Protein AF-A0A0C9VAZ3-F1 (afdb_monomer)

Foldseek 3Di:
DAKEKEEDLLDLLSLLLLLLCLLLVGDYHYRYQDVVVLSLVDPVNCVLPVVSDDIWIQDPNDIGDDSLVSSVVCCVPRPDPPGANQADPDPLLNVLLVVLLVCCVPQACVLLVQLLCQQPVQVVVVHHHDVVSNVVSLVSNLVSVVVVLVCLVVALESSHPGHHSSLSSRQSSLVSCVVSVSVVSQVVRPSSVNSNVVNCPDSSNVVSVCVPDPDDD

Structure (mmCIF, N/CA/C/O backbone):
data_AF-A0A0C9VAZ3-F1
#
_entry.id   AF-A0A0C9VAZ3-F1
#
loop_
_atom_site.group_PDB
_atom_site.id
_atom_site.type_symbol
_atom_site.label_atom_id
_atom_site.label_alt_id
_atom_site.label_comp_id
_atom_site.label_asym_id
_atom_site.label_entity_id
_atom_site.label_seq_id
_atom_site.pdbx_PDB_ins_code
_atom_site.Cartn_x
_atom_site.Cartn_y
_atom_site.Cartn_z
_atom_site.occupancy
_atom_site.B_iso_or_equiv
_atom_site.auth_seq_id
_atom_site.auth_comp_id
_atom_site.auth_asym_id
_atom_site.auth_atom_id
_atom_site.pdbx_PDB_model_num
ATOM 1 N N . MET A 1 1 ? -3.774 -23.638 11.450 1.00 81.44 1 MET A N 1
ATOM 2 C CA . MET A 1 1 ? -2.677 -23.484 10.469 1.00 81.44 1 MET A CA 1
ATOM 3 C C . MET A 1 1 ? -2.482 -21.987 10.227 1.00 81.44 1 MET A C 1
ATOM 5 O O . MET A 1 1 ? -3.264 -21.211 10.765 1.00 81.44 1 MET A O 1
ATOM 9 N N . VAL A 1 2 ? -1.411 -21.565 9.550 1.00 94.62 2 VAL A N 1
ATOM 10 C CA . VAL A 1 2 ? -1.134 -20.138 9.281 1.00 94.62 2 VAL A CA 1
ATOM 11 C C . VAL A 1 2 ? -1.471 -19.798 7.826 1.00 94.62 2 VAL A C 1
ATOM 13 O O . VAL A 1 2 ? -1.286 -20.668 6.971 1.00 94.62 2 VAL A O 1
ATOM 16 N N . PRO A 1 3 ? -1.941 -18.575 7.513 1.00 97.12 3 PRO A N 1
ATOM 17 C CA . PRO A 1 3 ? -2.214 -18.175 6.139 1.00 97.12 3 PRO A CA 1
ATOM 18 C C . PRO A 1 3 ? -0.940 -18.233 5.288 1.00 97.12 3 PRO A C 1
ATOM 20 O O . PRO A 1 3 ? 0.124 -17.739 5.677 1.00 97.12 3 PRO A O 1
ATOM 23 N N . LYS A 1 4 ? -1.065 -18.813 4.094 1.00 98.44 4 LYS A N 1
ATOM 24 C CA . LYS A 1 4 ? -0.015 -18.860 3.076 1.00 98.44 4 LYS A CA 1
ATOM 25 C C . LYS A 1 4 ? -0.189 -17.697 2.117 1.00 98.44 4 LYS A C 1
ATOM 27 O O . LYS A 1 4 ? -1.242 -17.542 1.507 1.00 98.44 4 LYS A O 1
ATOM 32 N N . ILE A 1 5 ? 0.850 -16.895 1.942 1.00 98.44 5 ILE A N 1
ATOM 33 C CA . ILE A 1 5 ? 0.869 -15.727 1.065 1.00 98.44 5 ILE A CA 1
ATOM 34 C C . ILE A 1 5 ? 1.685 -16.076 -0.177 1.00 98.44 5 ILE A C 1
ATOM 36 O O . ILE A 1 5 ? 2.912 -16.142 -0.135 1.00 98.44 5 ILE A O 1
ATOM 40 N N . TYR A 1 6 ? 1.004 -16.271 -1.302 1.00 98.38 6 TYR A N 1
ATOM 41 C CA . TYR A 1 6 ? 1.630 -16.558 -2.587 1.00 98.38 6 TYR A CA 1
ATO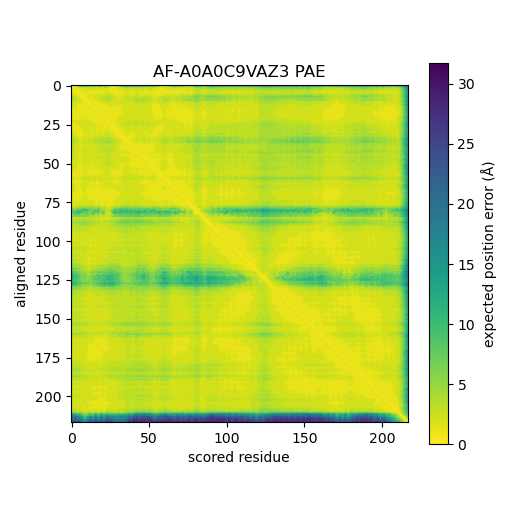M 42 C C . TYR A 1 6 ? 2.049 -15.251 -3.260 1.00 98.38 6 TYR A C 1
ATOM 44 O O . TYR A 1 6 ? 1.220 -14.480 -3.754 1.00 98.38 6 TYR A O 1
ATOM 52 N N . GLY A 1 7 ? 3.351 -14.972 -3.267 1.00 96.44 7 GLY A N 1
ATOM 53 C CA . GLY A 1 7 ? 3.879 -13.701 -3.748 1.00 96.44 7 GLY A CA 1
ATOM 54 C C . GLY A 1 7 ? 5.389 -13.565 -3.598 1.00 96.44 7 GLY A C 1
ATOM 55 O O . GLY A 1 7 ? 6.138 -14.516 -3.768 1.00 96.44 7 GLY A O 1
ATOM 56 N N . SER A 1 8 ? 5.858 -12.349 -3.338 1.00 92.88 8 SER A N 1
ATOM 57 C CA . SER A 1 8 ? 7.283 -12.046 -3.189 1.00 92.88 8 SER A CA 1
ATOM 58 C C . SER A 1 8 ? 7.456 -10.912 -2.187 1.00 92.88 8 SER A C 1
ATOM 60 O O . SER A 1 8 ? 6.715 -9.933 -2.254 1.00 92.88 8 SER A O 1
ATOM 62 N N . THR A 1 9 ? 8.438 -11.009 -1.291 1.00 92.31 9 THR A N 1
ATOM 63 C CA . THR A 1 9 ? 8.713 -9.999 -0.248 1.00 92.31 9 THR A CA 1
ATOM 64 C C . THR A 1 9 ? 9.122 -8.637 -0.819 1.00 92.31 9 THR A C 1
ATOM 66 O O . THR A 1 9 ? 8.933 -7.605 -0.179 1.00 92.31 9 THR A O 1
ATOM 69 N N . VAL A 1 10 ? 9.588 -8.601 -2.069 1.00 89.62 10 VAL A N 1
ATOM 70 C CA . VAL A 1 10 ? 9.919 -7.356 -2.783 1.00 89.62 10 VAL A CA 1
ATOM 71 C C . VAL A 1 10 ? 8.760 -6.813 -3.631 1.00 89.62 10 VAL A C 1
ATOM 73 O O . VAL A 1 10 ? 8.852 -5.719 -4.184 1.00 89.62 10 VAL A O 1
ATOM 76 N N . ALA A 1 11 ? 7.655 -7.555 -3.770 1.00 92.38 11 ALA A N 1
ATOM 77 C CA . ALA A 1 11 ? 6.509 -7.102 -4.552 1.00 92.38 11 ALA A CA 1
ATOM 78 C C . ALA A 1 11 ? 5.631 -6.150 -3.733 1.00 92.38 11 ALA A C 1
ATOM 80 O O . ALA A 1 11 ? 5.128 -6.508 -2.671 1.00 92.38 11 ALA A O 1
ATOM 81 N N . ILE A 1 12 ? 5.376 -4.955 -4.264 1.00 95.12 12 ILE A N 1
ATOM 82 C CA . ILE A 1 12 ? 4.724 -3.854 -3.530 1.00 95.1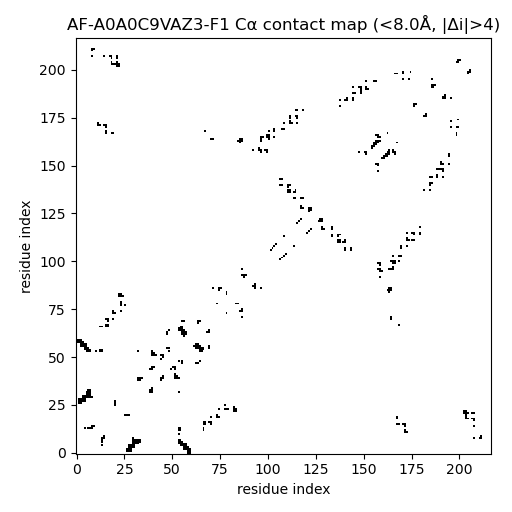2 12 ILE A CA 1
ATOM 83 C C . ILE A 1 12 ? 3.345 -4.242 -2.982 1.00 95.12 12 ILE A C 1
ATOM 85 O O . ILE A 1 12 ? 3.047 -4.018 -1.811 1.00 95.12 12 ILE A O 1
ATOM 89 N N . CYS A 1 13 ? 2.516 -4.903 -3.794 1.00 97.06 13 CYS A N 1
ATOM 90 C CA . CYS A 1 13 ? 1.202 -5.367 -3.348 1.00 97.06 13 CYS A CA 1
ATOM 91 C C . CYS A 1 13 ? 1.281 -6.491 -2.304 1.00 97.06 13 CYS A C 1
ATOM 93 O O . CYS A 1 13 ? 0.377 -6.600 -1.482 1.00 97.06 13 CYS A O 1
ATOM 95 N N . ALA A 1 14 ? 2.335 -7.314 -2.318 1.00 97.25 14 ALA A N 1
ATOM 96 C CA . ALA A 1 14 ? 2.557 -8.328 -1.289 1.00 97.25 14 ALA A CA 1
ATOM 97 C C . ALA A 1 14 ? 3.034 -7.682 0.014 1.00 97.25 14 ALA A C 1
ATOM 99 O O . ALA A 1 14 ? 2.482 -7.985 1.064 1.00 97.25 14 ALA A O 1
ATOM 100 N N . ARG A 1 15 ? 3.944 -6.700 -0.052 1.00 97.50 15 ARG A N 1
ATOM 101 C CA . ARG A 1 15 ? 4.370 -5.904 1.112 1.00 97.50 15 ARG A CA 1
ATOM 102 C C . ARG A 1 15 ? 3.205 -5.233 1.832 1.00 97.50 15 ARG A C 1
ATOM 104 O O . ARG A 1 15 ? 3.222 -5.174 3.051 1.00 97.50 15 ARG A O 1
ATOM 111 N N . ARG A 1 16 ? 2.168 -4.793 1.109 1.00 98.31 16 ARG A N 1
ATOM 112 C CA . ARG A 1 16 ? 0.924 -4.287 1.721 1.00 98.31 16 ARG A CA 1
ATOM 113 C C . ARG A 1 16 ? 0.257 -5.326 2.633 1.00 98.31 16 ARG A C 1
ATOM 115 O O . ARG A 1 16 ? -0.193 -4.981 3.717 1.00 98.31 16 ARG A O 1
ATOM 122 N N . VAL A 1 17 ? 0.205 -6.586 2.197 1.00 98.56 17 VAL A N 1
ATOM 123 C CA . VAL A 1 17 ? -0.347 -7.695 2.992 1.00 98.56 17 VAL A CA 1
ATOM 124 C C . VAL A 1 17 ? 0.563 -8.007 4.176 1.00 98.56 17 VAL A C 1
ATOM 126 O O . VAL A 1 17 ? 0.080 -8.077 5.299 1.00 98.56 17 VAL A O 1
ATOM 129 N N . LEU A 1 18 ? 1.874 -8.118 3.940 1.00 98.38 18 LEU A N 1
ATOM 130 C CA . LEU A 1 18 ? 2.858 -8.403 4.989 1.00 98.38 18 LEU A CA 1
ATOM 131 C C . LEU A 1 18 ? 2.852 -7.331 6.083 1.00 98.38 18 LEU A C 1
ATOM 133 O O . LEU A 1 18 ? 2.934 -7.662 7.259 1.00 98.38 18 LEU A O 1
ATOM 137 N N . PHE A 1 19 ? 2.683 -6.061 5.710 1.00 98.31 19 PHE A N 1
ATOM 138 C CA . PHE A 1 19 ? 2.568 -4.964 6.666 1.00 98.31 19 PHE A CA 1
ATOM 139 C C . PHE A 1 19 ? 1.384 -5.193 7.616 1.00 98.31 19 PHE A C 1
ATOM 141 O O . PHE A 1 19 ? 1.556 -5.166 8.830 1.00 98.31 19 PHE A O 1
ATOM 148 N N . VAL A 1 20 ? 0.207 -5.531 7.084 1.00 98.38 20 VAL A N 1
ATOM 149 C CA . VAL A 1 20 ? -0.960 -5.861 7.918 1.00 98.38 20 VAL A CA 1
ATOM 150 C C . VAL A 1 20 ? -0.710 -7.102 8.776 1.00 98.38 20 VAL A C 1
ATOM 152 O O . VAL A 1 20 ? -1.085 -7.109 9.943 1.00 98.38 20 VAL A O 1
ATOM 155 N N . CYS A 1 21 ? -0.035 -8.127 8.249 1.00 98.00 21 CYS A N 1
ATOM 156 C CA . CYS A 1 21 ? 0.339 -9.287 9.055 1.00 98.00 21 CYS A CA 1
ATOM 157 C C . CYS A 1 21 ? 1.206 -8.900 10.258 1.00 98.00 21 CYS A C 1
ATOM 159 O O . CYS A 1 21 ? 0.942 -9.371 11.360 1.00 98.00 21 CYS A O 1
ATOM 161 N N . HIS A 1 22 ? 2.196 -8.023 10.073 1.00 97.69 22 HIS A N 1
ATOM 162 C CA . HIS A 1 22 ? 3.047 -7.566 11.171 1.00 97.69 22 HIS A CA 1
ATOM 163 C C . HIS A 1 22 ? 2.319 -6.645 12.155 1.00 97.69 22 HIS A C 1
ATOM 165 O O . HIS A 1 22 ? 2.521 -6.783 13.355 1.00 97.69 22 HIS A O 1
ATOM 171 N N . GLU A 1 23 ? 1.438 -5.756 11.688 1.00 96.94 23 GLU A N 1
ATOM 172 C CA . GLU A 1 23 ? 0.608 -4.923 12.575 1.00 96.94 23 GLU A CA 1
ATOM 173 C C . GLU A 1 23 ? -0.296 -5.766 13.488 1.00 96.94 23 GLU A C 1
ATOM 175 O O . GLU A 1 23 ? -0.539 -5.402 14.636 1.00 96.94 23 GLU A O 1
ATOM 180 N N . LEU A 1 24 ? -0.774 -6.907 12.989 1.00 96.81 24 LEU A N 1
ATOM 181 C CA . LEU A 1 24 ? -1.690 -7.798 13.701 1.00 96.81 24 LEU A CA 1
ATOM 182 C C . LEU A 1 24 ? -0.994 -8.983 14.392 1.00 96.81 24 LEU A C 1
ATOM 184 O O . LEU A 1 24 ? -1.675 -9.853 14.931 1.00 96.81 24 LEU A O 1
ATOM 188 N N . ASN A 1 25 ? 0.342 -9.051 14.364 1.00 96.31 25 ASN A N 1
ATOM 189 C CA . ASN A 1 25 ? 1.126 -10.192 14.861 1.00 96.31 25 ASN A CA 1
ATOM 190 C C . ASN A 1 25 ? 0.675 -11.554 14.288 1.00 96.31 25 ASN A C 1
ATOM 192 O O . ASN A 1 25 ? 0.704 -12.581 14.968 1.00 96.31 25 ASN A O 1
ATOM 196 N N . ILE A 1 26 ? 0.246 -11.575 13.025 1.00 96.56 26 ILE A N 1
ATOM 197 C CA . ILE A 1 26 ? -0.170 -12.794 12.330 1.00 96.56 26 ILE A CA 1
ATOM 198 C C . ILE A 1 26 ? 1.081 -13.577 11.941 1.00 96.56 26 ILE A C 1
ATOM 200 O O . ILE A 1 26 ? 1.938 -13.069 11.220 1.00 96.56 26 ILE A O 1
ATOM 204 N N . LEU A 1 27 ? 1.162 -14.838 12.364 1.00 96.56 27 LEU A N 1
ATOM 205 C CA . LEU A 1 27 ? 2.107 -15.788 11.782 1.00 96.56 27 LEU A CA 1
ATOM 206 C C . LEU A 1 27 ? 1.637 -16.150 10.371 1.00 96.56 27 LEU A C 1
ATOM 208 O O . LEU A 1 27 ? 0.455 -16.414 10.170 1.00 96.56 27 LEU A O 1
ATOM 212 N N . TYR A 1 28 ? 2.548 -16.177 9.403 1.00 97.19 28 TYR A N 1
ATOM 213 C CA . TYR A 1 28 ? 2.250 -16.485 8.004 1.00 97.19 28 TYR A CA 1
ATOM 214 C C . TYR A 1 28 ? 3.409 -17.238 7.351 1.00 97.19 28 TYR A C 1
ATOM 216 O O . TYR A 1 28 ? 4.545 -17.195 7.822 1.00 97.19 28 TYR A O 1
ATOM 224 N N . GLU A 1 29 ? 3.126 -17.887 6.226 1.00 97.44 29 GLU A N 1
ATOM 225 C CA . GLU A 1 29 ? 4.133 -18.492 5.353 1.00 97.44 29 GLU A CA 1
ATOM 226 C C . GLU A 1 29 ? 4.142 -17.759 4.007 1.00 97.44 29 GLU A C 1
ATOM 228 O O . GLU A 1 29 ? 3.087 -17.551 3.412 1.00 97.44 29 GLU A O 1
ATOM 233 N N . VAL A 1 30 ? 5.311 -17.365 3.490 1.00 97.31 30 VAL A N 1
ATOM 234 C CA . VAL A 1 30 ? 5.412 -16.786 2.138 1.00 97.31 30 VAL A CA 1
ATOM 235 C C . VAL A 1 30 ? 5.777 -17.879 1.145 1.00 97.31 30 VAL A C 1
ATOM 237 O O . VAL A 1 30 ? 6.906 -18.366 1.136 1.00 97.31 30 VAL A O 1
ATOM 240 N N . ILE A 1 31 ? 4.850 -18.205 0.247 1.00 97.56 31 ILE A N 1
ATOM 241 C CA . ILE A 1 31 ? 5.121 -19.088 -0.885 1.00 97.56 31 ILE A CA 1
ATOM 242 C C . ILE A 1 31 ? 5.604 -18.233 -2.052 1.00 97.56 31 ILE A C 1
ATOM 244 O O . ILE A 1 31 ? 4.858 -17.437 -2.631 1.00 97.56 31 ILE A O 1
ATOM 248 N N . ARG A 1 32 ? 6.890 -18.357 -2.379 1.00 96.62 32 ARG A N 1
ATOM 249 C CA . ARG A 1 32 ? 7.530 -17.487 -3.366 1.00 96.62 32 ARG A CA 1
ATOM 250 C C . ARG A 1 32 ? 7.028 -17.770 -4.784 1.00 96.62 32 ARG A C 1
ATOM 252 O O . ARG A 1 32 ? 7.094 -18.896 -5.261 1.00 96.62 32 ARG A O 1
ATOM 259 N N . VAL A 1 33 ? 6.609 -16.714 -5.479 1.00 96.19 33 VAL A N 1
ATOM 260 C CA . VAL A 1 33 ? 6.222 -16.719 -6.898 1.00 96.19 33 VAL A CA 1
ATOM 261 C C . VAL A 1 33 ? 7.221 -15.869 -7.685 1.00 96.19 33 VAL A C 1
ATOM 263 O O . VAL A 1 33 ? 7.331 -14.658 -7.458 1.00 96.19 33 VAL A O 1
ATOM 266 N N . TYR A 1 34 ? 7.955 -16.472 -8.625 1.00 92.69 34 TYR A N 1
ATOM 267 C CA . TYR A 1 34 ? 8.969 -15.760 -9.405 1.00 92.69 34 TYR A CA 1
ATOM 268 C C . TYR A 1 34 ? 8.339 -15.097 -10.634 1.00 92.69 34 TYR A C 1
ATOM 270 O O . TYR A 1 34 ? 8.159 -15.712 -11.683 1.00 92.69 34 TYR A O 1
ATOM 278 N N . ILE A 1 35 ? 8.046 -13.795 -10.527 1.00 90.06 35 ILE A N 1
ATOM 279 C CA . ILE A 1 35 ? 7.543 -12.988 -11.657 1.00 90.06 35 ILE A CA 1
ATOM 280 C C . ILE A 1 35 ? 8.513 -13.019 -12.848 1.00 90.06 35 ILE A C 1
ATOM 282 O O . ILE A 1 35 ? 8.059 -13.015 -13.985 1.00 90.06 35 ILE A O 1
ATOM 286 N N . ALA A 1 36 ? 9.827 -13.066 -12.599 1.00 87.31 36 ALA A N 1
ATOM 287 C CA . ALA A 1 36 ? 10.844 -13.120 -13.652 1.00 87.31 36 ALA A CA 1
ATOM 288 C C . ALA A 1 36 ? 10.752 -14.386 -14.524 1.00 87.31 36 ALA A C 1
ATOM 290 O O . ALA A 1 36 ? 11.128 -14.338 -15.688 1.00 87.31 36 ALA A O 1
ATOM 291 N N . ASN A 1 37 ? 10.212 -15.479 -13.976 1.00 91.56 37 ASN A N 1
ATOM 292 C CA . ASN A 1 37 ? 10.010 -16.751 -14.675 1.00 91.56 37 ASN A CA 1
ATOM 293 C C . ASN A 1 37 ? 8.566 -16.916 -15.178 1.00 91.56 37 ASN A C 1
ATOM 295 O O . ASN A 1 37 ? 8.155 -18.021 -15.528 1.00 91.56 37 ASN A O 1
ATOM 299 N N . ASP A 1 38 ? 7.766 -15.848 -15.118 1.00 93.31 38 ASP A N 1
ATOM 300 C CA . ASP A 1 38 ? 6.339 -15.866 -15.423 1.00 93.31 38 ASP A CA 1
ATOM 301 C C . ASP A 1 38 ? 5.527 -16.910 -14.625 1.00 93.31 38 ASP A C 1
ATOM 303 O O . ASP A 1 38 ? 4.457 -17.334 -15.052 1.00 93.31 38 ASP A O 1
ATOM 307 N N . ASP A 1 39 ? 5.953 -17.267 -13.403 1.00 96.31 39 ASP A N 1
ATOM 308 C CA . ASP A 1 39 ? 5.237 -18.249 -12.562 1.00 96.31 39 ASP A CA 1
ATOM 309 C C . ASP A 1 39 ? 3.784 -17.835 -12.292 1.00 96.31 39 ASP A C 1
ATOM 311 O O . ASP A 1 39 ? 2.863 -18.641 -12.390 1.00 96.31 39 ASP A O 1
ATOM 315 N N . HIS A 1 40 ? 3.573 -16.539 -12.053 1.00 96.56 40 HIS A N 1
ATOM 316 C CA . HIS A 1 40 ? 2.260 -15.908 -11.911 1.00 96.56 40 HIS A CA 1
ATOM 317 C C . HIS A 1 40 ? 1.344 -16.028 -13.148 1.00 96.56 40 HIS A C 1
ATOM 319 O O . HIS A 1 40 ? 0.178 -15.649 -13.079 1.00 96.56 40 HIS A O 1
ATOM 325 N N . LYS A 1 41 ? 1.848 -16.512 -14.289 1.00 97.44 41 LYS A N 1
ATOM 326 C CA . LYS A 1 41 ? 1.086 -16.761 -15.523 1.00 97.44 41 LYS A CA 1
ATOM 327 C C . LYS A 1 41 ? 0.864 -18.250 -15.799 1.00 97.44 41 LYS A C 1
ATOM 329 O O . LYS A 1 41 ? 0.174 -18.582 -16.758 1.00 97.44 41 LYS A O 1
ATOM 334 N N . LYS A 1 42 ? 1.427 -19.152 -14.989 1.00 97.94 42 LYS A N 1
ATOM 335 C CA . LYS A 1 42 ? 1.256 -20.601 -15.162 1.00 97.94 42 LYS A CA 1
ATOM 336 C C . LYS A 1 42 ? -0.168 -21.036 -14.782 1.00 97.94 42 LYS A C 1
ATOM 338 O O . LYS A 1 42 ? -0.745 -20.442 -13.868 1.00 97.94 42 LYS A O 1
ATOM 343 N N . PRO A 1 43 ? -0.717 -22.104 -15.397 1.00 98.25 43 PRO A N 1
ATOM 344 C CA . PRO A 1 43 ? -2.086 -22.564 -15.140 1.00 98.25 43 PRO A CA 1
ATOM 345 C C . PRO A 1 43 ? -2.419 -22.768 -13.657 1.00 98.25 43 PRO A C 1
ATOM 347 O O . PRO A 1 43 ? -3.459 -22.305 -13.206 1.00 98.25 43 PRO A O 1
ATOM 350 N N . ALA A 1 44 ? -1.504 -23.362 -12.881 1.00 96.75 44 ALA A N 1
ATOM 351 C CA . ALA A 1 44 ? -1.701 -23.591 -11.446 1.00 96.75 44 ALA A CA 1
ATOM 352 C C . ALA A 1 44 ? -1.885 -22.289 -10.639 1.00 96.75 44 ALA A C 1
ATOM 354 O O . ALA A 1 44 ? -2.667 -22.250 -9.693 1.00 96.75 44 ALA A O 1
ATOM 355 N N . HIS A 1 45 ? -1.200 -21.204 -11.024 1.00 98.25 45 HIS A N 1
ATOM 356 C CA . HIS A 1 45 ? -1.389 -19.888 -10.404 1.00 98.25 45 HIS A CA 1
ATOM 357 C C . HIS A 1 45 ? -2.681 -19.235 -10.891 1.00 98.25 45 HIS A C 1
ATOM 359 O O . HIS A 1 45 ? -3.428 -18.678 -10.093 1.00 98.25 45 HIS A O 1
ATOM 365 N N . LEU A 1 46 ? -2.958 -19.318 -12.196 1.00 98.25 46 LEU A N 1
ATOM 366 C CA . LEU A 1 46 ? -4.148 -18.725 -12.811 1.00 98.25 46 LEU A CA 1
ATOM 367 C C . LEU A 1 46 ? -5.456 -19.333 -12.296 1.00 98.25 46 LEU A C 1
ATOM 369 O O . LEU A 1 46 ? -6.450 -18.621 -12.202 1.00 98.25 46 LEU A O 1
ATOM 373 N N . GLU A 1 47 ? -5.445 -20.607 -11.901 1.00 98.19 47 GLU A N 1
ATOM 374 C CA . GLU A 1 47 ? -6.585 -21.260 -11.251 1.00 98.19 47 GLU A CA 1
ATOM 375 C C . GLU A 1 47 ? -6.988 -20.548 -9.947 1.00 98.19 47 GLU A C 1
ATOM 377 O O . GLU A 1 47 ? -8.172 -20.398 -9.656 1.00 98.19 47 GLU A O 1
ATOM 382 N N . LYS A 1 48 ? -6.007 -20.076 -9.166 1.00 98.25 48 LYS A N 1
ATOM 383 C CA . LYS A 1 48 ? -6.238 -19.375 -7.890 1.00 98.25 48 LYS A CA 1
ATOM 384 C C . LYS A 1 48 ? -6.330 -17.858 -8.059 1.00 98.25 48 LYS A C 1
ATOM 386 O O . LYS A 1 48 ? -7.012 -17.177 -7.295 1.00 98.25 48 LYS A O 1
ATOM 391 N N . GLN A 1 49 ? -5.642 -17.319 -9.062 1.00 98.06 49 GLN A N 1
ATOM 392 C CA . GLN A 1 49 ? -5.554 -15.896 -9.353 1.00 98.06 49 GLN A CA 1
ATOM 393 C C . GLN A 1 49 ? -5.673 -15.656 -10.873 1.00 98.06 49 GLN A C 1
ATOM 395 O O . GLN A 1 49 ? -4.662 -15.555 -11.573 1.00 98.06 49 GLN A O 1
ATOM 400 N N . PRO A 1 50 ? -6.896 -15.487 -11.405 1.00 98.00 50 PRO A N 1
ATOM 401 C CA . PRO A 1 50 ? -7.143 -15.499 -12.853 1.00 98.00 50 PRO A CA 1
ATOM 402 C C . PRO A 1 50 ? -6.590 -14.283 -13.613 1.00 98.00 50 PRO A C 1
ATOM 404 O O . PRO A 1 50 ? -6.529 -14.291 -14.838 1.00 98.00 50 PRO A O 1
ATOM 407 N N . PHE A 1 51 ? -6.146 -13.234 -12.915 1.00 98.06 51 PHE A N 1
ATOM 408 C CA . PHE A 1 51 ? -5.534 -12.052 -13.536 1.00 98.06 51 PHE A CA 1
ATOM 409 C C . PHE A 1 51 ? -4.021 -12.226 -13.770 1.00 98.06 51 PHE A C 1
ATOM 411 O O . PHE A 1 51 ? -3.362 -11.350 -14.340 1.00 98.06 51 PHE A O 1
ATOM 418 N N . GLY A 1 52 ? -3.450 -13.340 -13.305 1.00 97.25 52 GLY A N 1
ATOM 419 C CA . GLY A 1 52 ? -2.021 -13.600 -13.298 1.00 97.25 52 GLY A CA 1
ATOM 420 C C . GLY A 1 52 ? -1.235 -12.489 -12.612 1.00 97.25 52 GLY A C 1
ATOM 421 O O . GLY A 1 52 ? -0.340 -11.898 -13.216 1.00 97.25 52 GLY A O 1
ATOM 422 N N . GLN A 1 53 ? -1.643 -12.130 -11.398 1.00 97.25 53 GLN A N 1
ATOM 423 C CA . GLN A 1 53 ? -1.035 -11.120 -10.530 1.00 97.25 53 GLN A CA 1
ATOM 424 C C . GLN A 1 53 ? -0.672 -11.747 -9.176 1.00 97.25 53 GLN A C 1
ATOM 426 O O . GLN A 1 53 ? -1.132 -12.837 -8.837 1.00 97.25 53 GLN A O 1
ATOM 431 N N . ILE A 1 54 ? 0.129 -11.035 -8.381 1.00 96.88 54 ILE A N 1
ATOM 432 C CA . ILE A 1 54 ? 0.411 -11.369 -6.978 1.00 96.88 54 ILE A CA 1
ATOM 433 C C . ILE A 1 54 ? 0.082 -10.167 -6.072 1.00 96.88 54 ILE A C 1
ATOM 435 O O . ILE A 1 54 ? 0.159 -9.024 -6.537 1.00 96.88 54 ILE A O 1
ATOM 439 N N . PRO A 1 55 ? -0.241 -10.378 -4.785 1.00 98.19 55 PRO A N 1
ATOM 440 C CA . PRO A 1 55 ? -0.388 -11.669 -4.108 1.00 98.19 55 PRO A CA 1
ATOM 441 C C . PRO A 1 55 ? -1.792 -12.283 -4.246 1.00 98.19 55 PRO A C 1
ATOM 443 O O . PRO A 1 55 ? -2.767 -11.586 -4.551 1.00 98.19 55 PRO A O 1
ATOM 446 N N . TYR A 1 56 ? -1.880 -13.576 -3.933 1.00 98.69 56 TYR A N 1
ATOM 447 C CA . TYR A 1 56 ? -3.084 -14.204 -3.381 1.00 98.69 56 TYR A CA 1
ATOM 448 C C . TYR A 1 56 ? -2.734 -14.908 -2.059 1.00 98.69 56 TYR A C 1
ATOM 450 O O . TYR A 1 56 ? -1.552 -15.098 -1.764 1.00 98.69 56 TYR A O 1
ATOM 458 N N . ILE A 1 57 ? -3.739 -15.265 -1.261 1.00 98.69 57 ILE A N 1
ATOM 459 C CA . ILE A 1 57 ? -3.574 -16.076 -0.050 1.00 98.69 57 ILE A CA 1
ATOM 460 C C . ILE A 1 57 ? -4.323 -17.404 -0.150 1.00 98.69 57 ILE A C 1
ATOM 462 O O . ILE A 1 57 ? -5.322 -17.494 -0.863 1.00 98.69 57 ILE A O 1
ATOM 466 N N . ASP A 1 58 ? -3.841 -18.391 0.596 1.00 98.44 58 ASP A N 1
ATOM 467 C CA . ASP A 1 58 ? -4.569 -19.598 0.987 1.00 98.44 58 ASP A CA 1
ATOM 468 C C . ASP A 1 58 ? -4.608 -19.643 2.514 1.00 98.44 58 ASP A C 1
ATOM 470 O O . ASP A 1 58 ? -3.568 -19.718 3.173 1.00 98.44 58 ASP A O 1
ATOM 474 N N . ASP A 1 59 ? -5.805 -19.526 3.067 1.00 98.12 59 ASP A N 1
ATOM 475 C CA . ASP A 1 59 ? -6.043 -19.565 4.499 1.00 98.12 59 ASP A CA 1
ATOM 476 C C . ASP A 1 59 ? -7.045 -20.680 4.803 1.00 98.12 59 ASP A C 1
ATOM 478 O O . ASP A 1 59 ? -8.259 -20.500 4.708 1.00 98.12 59 ASP A O 1
ATOM 482 N N . ASP A 1 60 ? -6.509 -21.864 5.098 1.00 96.50 60 ASP A N 1
ATOM 483 C CA . ASP A 1 60 ? -7.260 -23.098 5.346 1.00 96.50 60 ASP A CA 1
ATOM 484 C C . ASP A 1 60 ? -8.202 -23.487 4.189 1.00 96.50 60 ASP A C 1
ATOM 486 O O . ASP A 1 60 ? -9.339 -23.911 4.394 1.00 96.50 60 ASP A O 1
ATOM 490 N N . GLY A 1 61 ? -7.724 -23.344 2.948 1.00 97.12 61 GLY A N 1
ATOM 491 C CA . GLY A 1 61 ? -8.476 -23.635 1.727 1.00 97.12 61 GLY A CA 1
ATOM 492 C C . GLY A 1 61 ? -9.304 -22.455 1.214 1.00 97.12 61 GLY A C 1
ATOM 493 O O . GLY A 1 61 ? -9.831 -22.520 0.099 1.00 97.12 61 GLY A O 1
ATOM 494 N N . PHE A 1 62 ? -9.403 -21.358 1.973 1.00 98.25 62 PHE A N 1
ATOM 495 C CA . PHE A 1 62 ? -10.007 -20.121 1.490 1.00 98.25 62 PHE A CA 1
ATOM 496 C C . PHE A 1 62 ? -9.007 -19.334 0.638 1.00 98.25 62 PHE A C 1
ATOM 498 O O . PHE A 1 62 ? -8.017 -18.794 1.136 1.00 98.25 62 PHE A O 1
ATOM 505 N N . ILE A 1 63 ? -9.287 -19.255 -0.664 1.00 98.50 63 ILE A N 1
ATOM 506 C CA . ILE A 1 63 ? -8.451 -18.550 -1.637 1.00 98.50 63 ILE A CA 1
ATOM 507 C C . ILE A 1 63 ? -8.970 -17.129 -1.843 1.00 98.50 63 ILE A C 1
ATOM 509 O O . ILE A 1 63 ? -10.105 -16.931 -2.277 1.00 98.50 63 ILE A O 1
ATOM 513 N N . LEU A 1 64 ? -8.114 -16.134 -1.602 1.00 98.75 64 LEU A N 1
ATOM 514 C CA . LEU A 1 64 ? -8.448 -14.722 -1.796 1.00 98.75 64 LEU A CA 1
ATOM 515 C C . LEU A 1 64 ? -7.307 -13.969 -2.482 1.00 98.75 64 LEU A C 1
ATOM 517 O O . LEU A 1 64 ? -6.144 -14.077 -2.104 1.00 98.75 64 LEU A O 1
ATOM 521 N N . PHE A 1 65 ? -7.639 -13.153 -3.481 1.00 98.44 65 PHE A N 1
ATOM 522 C CA . PHE A 1 65 ? -6.694 -12.288 -4.189 1.00 98.44 65 PHE A CA 1
ATOM 523 C C . PHE A 1 65 ? -7.133 -10.819 -4.154 1.00 98.44 65 PHE A C 1
ATOM 525 O O . PHE A 1 65 ? -8.232 -10.503 -3.713 1.00 98.44 65 PHE A O 1
ATOM 532 N N . LYS A 1 66 ? -6.264 -9.924 -4.653 1.00 98.25 66 LYS A N 1
ATOM 533 C CA . LYS A 1 66 ? -6.273 -8.458 -4.445 1.00 98.25 66 LYS A CA 1
ATOM 534 C C . LYS A 1 66 ? -5.807 -8.084 -3.040 1.00 98.25 66 LYS A C 1
ATOM 536 O O . LYS A 1 66 ? -6.520 -8.262 -2.060 1.00 98.25 66 LYS A O 1
ATOM 541 N N . SER A 1 67 ? -4.634 -7.455 -2.955 1.00 98.56 67 SER A N 1
ATOM 542 C CA . SER A 1 67 ? -3.994 -7.109 -1.676 1.00 98.56 67 SER A CA 1
ATOM 543 C C . SER A 1 67 ? -4.899 -6.320 -0.726 1.00 98.56 67 SER A C 1
ATOM 545 O O . SER A 1 67 ? -4.894 -6.585 0.463 1.00 98.56 67 SER A O 1
ATOM 547 N N . ARG A 1 68 ? -5.708 -5.378 -1.233 1.00 98.50 68 ARG A N 1
ATOM 548 C CA . ARG A 1 68 ? -6.613 -4.570 -0.393 1.00 98.50 68 ARG A CA 1
ATOM 549 C C . ARG A 1 68 ? -7.774 -5.388 0.182 1.00 98.50 68 ARG A C 1
ATOM 551 O O . ARG A 1 68 ? -8.215 -5.106 1.290 1.00 98.50 68 ARG A O 1
ATOM 558 N N . ALA A 1 69 ? -8.267 -6.384 -0.557 1.00 98.62 69 ALA A N 1
ATOM 559 C CA . ALA A 1 69 ? -9.295 -7.304 -0.072 1.00 98.62 69 ALA A CA 1
ATOM 560 C C . ALA A 1 69 ? -8.705 -8.269 0.965 1.00 98.62 69 ALA A C 1
ATOM 562 O O . ALA A 1 69 ? -9.281 -8.448 2.033 1.00 98.62 69 ALA A O 1
ATOM 563 N N . ILE A 1 70 ? -7.507 -8.795 0.687 1.00 98.75 70 ILE A N 1
ATOM 564 C CA . ILE A 1 70 ? -6.738 -9.620 1.625 1.00 98.75 70 ILE A CA 1
ATOM 565 C C . ILE A 1 70 ? -6.528 -8.880 2.952 1.00 98.75 70 ILE A C 1
ATOM 567 O O . ILE A 1 70 ? -6.842 -9.424 4.001 1.00 98.75 70 ILE A O 1
ATOM 571 N N . CYS A 1 71 ? -6.059 -7.629 2.926 1.00 98.62 71 CYS A N 1
ATOM 572 C CA . CYS A 1 71 ? -5.850 -6.841 4.143 1.00 98.62 71 CYS A CA 1
ATOM 573 C C . CYS A 1 71 ? -7.132 -6.673 4.974 1.00 98.62 71 CYS A C 1
ATOM 575 O O . CYS A 1 71 ? -7.089 -6.867 6.185 1.00 98.62 71 CYS A O 1
ATOM 577 N N . ARG A 1 72 ? -8.270 -6.357 4.334 1.00 98.44 72 ARG A N 1
ATOM 578 C CA . ARG A 1 72 ? -9.572 -6.258 5.020 1.00 98.44 72 ARG A CA 1
ATOM 579 C C . ARG A 1 72 ? -9.952 -7.587 5.680 1.00 98.44 72 ARG A C 1
ATOM 581 O O . ARG A 1 72 ? -10.319 -7.602 6.850 1.00 98.44 72 ARG A O 1
ATOM 588 N N . TYR A 1 73 ? -9.812 -8.696 4.952 1.00 98.44 73 TYR A N 1
ATOM 589 C CA . TYR A 1 73 ? -10.072 -10.041 5.469 1.00 98.44 73 TYR A CA 1
ATOM 590 C C . TYR A 1 73 ? -9.190 -10.379 6.679 1.00 98.44 73 TYR A C 1
ATOM 592 O O . TYR A 1 73 ? -9.704 -10.832 7.698 1.00 98.44 73 TYR A O 1
ATOM 600 N N . LEU A 1 74 ? -7.883 -10.104 6.601 1.00 98.12 74 LEU A N 1
ATOM 601 C CA . LEU A 1 74 ? -6.948 -10.392 7.688 1.00 98.12 74 LEU A CA 1
ATOM 602 C C . LEU A 1 74 ? -7.273 -9.594 8.956 1.00 98.12 74 LEU A C 1
ATOM 604 O O . LEU A 1 74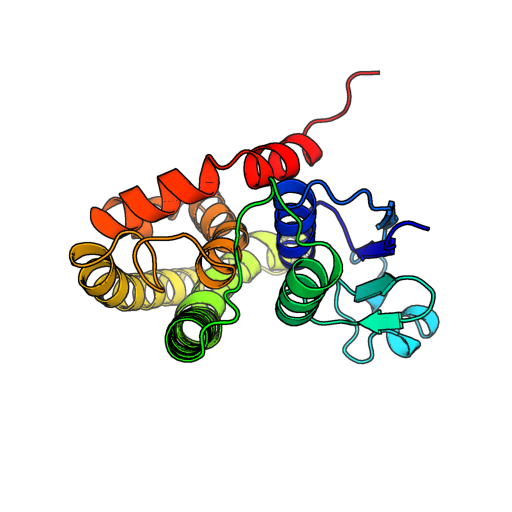 ? -7.278 -10.177 10.035 1.00 98.12 74 LEU A O 1
ATOM 608 N N . VAL A 1 75 ? -7.609 -8.303 8.835 1.00 97.31 75 VAL A N 1
ATOM 609 C CA . VAL A 1 75 ? -8.046 -7.497 9.991 1.00 97.31 75 VAL A CA 1
ATOM 610 C C . VAL A 1 75 ? -9.324 -8.066 10.601 1.00 97.31 75 VAL A C 1
ATOM 612 O O . VAL A 1 75 ? -9.385 -8.243 11.813 1.00 97.31 75 VAL A O 1
ATOM 615 N N . ARG A 1 76 ? -10.329 -8.411 9.785 1.00 96.44 76 ARG A N 1
ATOM 616 C CA . ARG A 1 76 ? -11.595 -8.965 10.296 1.00 96.44 76 ARG A CA 1
ATOM 617 C C . ARG A 1 76 ? -11.429 -10.349 10.939 1.00 96.44 76 ARG A C 1
ATOM 619 O O . ARG A 1 76 ? -12.125 -10.631 11.906 1.00 96.44 76 ARG A O 1
ATOM 626 N N . LYS A 1 77 ? -10.547 -11.210 10.416 1.00 96.50 77 LYS A N 1
ATOM 627 C CA . LYS A 1 77 ? -10.357 -12.584 10.920 1.00 96.50 77 LYS A CA 1
ATOM 628 C C . LYS A 1 77 ? -9.400 -12.673 12.111 1.00 96.50 77 LYS A C 1
ATOM 630 O O . LYS A 1 77 ? -9.650 -13.458 13.019 1.00 96.50 77 LYS A O 1
ATOM 635 N N . TYR A 1 78 ? -8.302 -11.920 12.08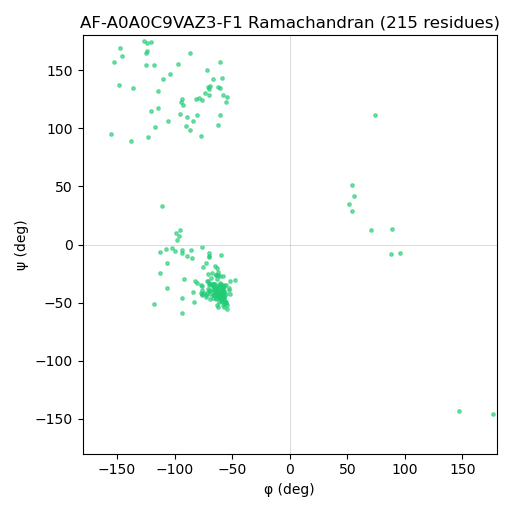6 1.00 95.94 78 TYR A N 1
ATOM 636 C CA . TYR A 1 78 ? -7.201 -12.056 13.048 1.00 95.94 78 TYR A CA 1
ATOM 637 C C . TYR A 1 78 ? -7.035 -10.852 13.980 1.00 95.94 78 TYR A C 1
ATOM 639 O O . TYR A 1 78 ? -6.222 -10.916 14.904 1.00 95.94 78 TYR A O 1
ATOM 647 N N . GLY A 1 79 ? -7.777 -9.762 13.761 1.00 91.81 79 GLY A N 1
ATOM 648 C CA . GLY A 1 79 ? -7.813 -8.638 14.690 1.00 91.81 79 GLY A CA 1
ATOM 649 C C . GLY A 1 79 ? -8.272 -9.097 16.074 1.00 91.81 79 GLY A C 1
ATOM 650 O O . GLY A 1 79 ? -9.284 -9.781 16.212 1.00 91.81 79 GLY A O 1
ATOM 651 N N . HIS A 1 80 ? -7.503 -8.749 17.100 1.00 88.81 80 HIS A N 1
ATOM 652 C CA . HIS A 1 80 ? -7.772 -9.129 18.485 1.00 88.81 80 HIS A CA 1
ATOM 653 C C . HIS A 1 80 ? -7.307 -8.049 19.464 1.00 88.81 80 HIS A C 1
ATOM 655 O O . HIS A 1 80 ? -6.594 -7.109 19.098 1.00 88.81 80 HIS A O 1
ATOM 661 N N . GLN A 1 81 ? -7.699 -8.187 20.733 1.00 81.88 81 GLN A N 1
ATOM 662 C CA . GLN A 1 81 ? -7.274 -7.277 21.793 1.00 81.88 81 GLN A CA 1
ATOM 663 C C . GLN A 1 81 ? -5.742 -7.191 21.844 1.00 81.88 81 GLN A C 1
ATOM 665 O O . GLN A 1 81 ? -5.066 -8.209 21.955 1.00 81.88 81 GLN A O 1
ATOM 670 N N . GLY A 1 82 ? -5.203 -5.972 21.792 1.00 81.56 82 GLY A N 1
ATOM 671 C CA . GLY A 1 82 ? -3.756 -5.731 21.765 1.00 81.56 82 GLY A CA 1
ATOM 672 C C . GLY A 1 82 ? -3.173 -5.536 20.362 1.00 81.56 82 GLY A C 1
ATOM 673 O O . GLY A 1 82 ? -2.019 -5.131 20.254 1.00 81.56 82 GLY A O 1
ATOM 674 N N . THR A 1 83 ? -3.963 -5.742 19.304 1.00 87.94 83 THR A N 1
ATOM 675 C CA . THR A 1 83 ? -3.614 -5.304 17.942 1.00 87.94 83 THR A CA 1
ATOM 676 C C . THR A 1 83 ? -4.277 -3.967 17.602 1.00 87.94 83 THR A C 1
ATOM 678 O O . THR A 1 83 ? -5.301 -3.628 18.203 1.00 87.94 83 THR A O 1
ATOM 681 N N . PRO A 1 84 ? -3.714 -3.176 16.671 1.00 88.12 84 PRO A N 1
ATOM 682 C CA . PRO A 1 84 ? -4.333 -1.933 16.225 1.00 88.12 84 PRO A CA 1
ATOM 683 C C . PRO A 1 84 ? -5.695 -2.179 15.562 1.00 88.12 84 PRO A C 1
ATOM 685 O O . PRO A 1 84 ? -5.824 -3.054 14.704 1.00 88.12 84 PRO A O 1
ATOM 688 N N . ASP A 1 85 ? -6.695 -1.365 15.904 1.00 91.88 85 ASP A N 1
ATOM 689 C CA . ASP A 1 85 ? -7.973 -1.342 15.187 1.00 91.88 85 ASP A CA 1
ATOM 690 C C . ASP A 1 85 ? -7.810 -0.586 13.861 1.00 91.88 85 ASP A C 1
ATOM 692 O O . ASP A 1 85 ? -7.879 0.640 13.804 1.00 91.88 85 ASP A O 1
ATOM 696 N N . LEU A 1 86 ? -7.526 -1.333 12.792 1.00 95.25 86 LEU A N 1
ATOM 697 C CA . LEU A 1 86 ? -7.300 -0.787 11.450 1.00 95.25 86 LEU A CA 1
ATOM 698 C C . LEU A 1 86 ? -8.571 -0.757 10.587 1.00 95.25 86 LEU A C 1
ATOM 700 O O . LEU A 1 86 ? -8.519 -0.277 9.449 1.00 95.25 86 LEU A O 1
ATOM 704 N N . LEU A 1 87 ? -9.688 -1.300 11.079 1.00 95.75 87 LEU A N 1
ATOM 705 C CA . LEU A 1 87 ? -10.954 -1.363 10.356 1.00 95.75 87 LEU A CA 1
ATOM 706 C C . LEU A 1 87 ? -12.118 -1.454 11.349 1.00 95.75 87 LEU A C 1
ATOM 708 O O . LEU A 1 87 ? -12.512 -2.547 11.764 1.00 95.75 87 LEU A O 1
ATOM 712 N N . SER A 1 88 ? -12.701 -0.299 11.666 1.00 91.69 88 SER A N 1
ATOM 713 C CA . SER A 1 88 ? -13.797 -0.196 12.629 1.00 91.69 88 SER A CA 1
ATOM 714 C C . SER A 1 88 ? -15.036 -1.007 12.216 1.00 91.69 88 SER A C 1
ATOM 716 O O . SER A 1 88 ? -15.235 -1.345 11.045 1.00 91.69 88 SER A O 1
ATOM 718 N N . THR A 1 89 ? -15.868 -1.358 13.196 1.00 90.69 89 THR A N 1
ATOM 719 C CA . THR A 1 89 ? -17.220 -1.916 12.992 1.00 90.69 89 THR A CA 1
ATOM 720 C C . THR A 1 89 ? -18.320 -0.864 13.161 1.00 90.69 89 THR A C 1
ATOM 722 O O . THR A 1 89 ? -19.485 -1.161 12.906 1.00 90.69 89 THR A O 1
ATOM 725 N N . ASP A 1 90 ? -17.969 0.360 13.574 1.00 95.94 90 ASP A N 1
ATOM 726 C CA . ASP A 1 90 ? -18.905 1.481 13.580 1.00 95.94 90 ASP A CA 1
ATOM 727 C C . ASP A 1 90 ? -19.218 1.921 12.146 1.00 95.94 90 ASP A C 1
ATOM 729 O O . ASP A 1 90 ? -18.315 2.110 11.331 1.00 95.94 90 ASP A O 1
ATOM 733 N N . ILE A 1 91 ? -20.502 2.123 11.849 1.00 97.25 91 ILE A N 1
ATOM 734 C CA . ILE A 1 91 ? -20.969 2.378 10.484 1.00 97.25 91 ILE A CA 1
ATOM 735 C C . ILE A 1 91 ? -20.455 3.706 9.913 1.00 97.25 91 ILE A C 1
ATOM 737 O O . ILE A 1 91 ? -20.189 3.802 8.714 1.00 97.25 91 ILE A O 1
ATOM 741 N N . GLN A 1 92 ? -20.293 4.739 10.746 1.00 97.69 92 GLN A N 1
ATOM 742 C CA . GLN A 1 92 ? -19.796 6.038 10.289 1.00 97.69 92 GLN A CA 1
ATOM 743 C C . GLN A 1 92 ? -18.283 5.987 10.072 1.00 97.69 92 GLN A C 1
ATOM 745 O O . GLN A 1 92 ? -17.792 6.482 9.058 1.00 97.69 92 GLN A O 1
ATOM 750 N N . GLN A 1 93 ? -17.547 5.341 10.978 1.00 96.75 93 GLN A N 1
ATOM 751 C CA . GLN A 1 93 ? -16.108 5.127 10.817 1.00 96.75 93 GLN A CA 1
ATOM 752 C C . GLN A 1 93 ? -15.790 4.219 9.622 1.00 96.75 93 GLN A C 1
ATOM 754 O O . GLN A 1 93 ? -14.842 4.487 8.886 1.00 96.75 93 GLN A O 1
ATOM 759 N N . GLU A 1 94 ? -16.595 3.185 9.372 1.00 96.12 94 GLU A N 1
ATOM 760 C CA . GLU A 1 94 ? -16.460 2.334 8.185 1.00 96.12 94 GLU A CA 1
ATOM 761 C C . GLU A 1 94 ? -16.714 3.125 6.892 1.00 96.12 94 GLU A C 1
ATOM 763 O O . GLU A 1 94 ? -15.954 2.989 5.931 1.00 96.12 94 GLU A O 1
ATOM 768 N N . ALA A 1 95 ? -17.704 4.026 6.876 1.00 98.25 95 ALA A N 1
ATOM 769 C CA . ALA A 1 95 ? -17.949 4.911 5.736 1.00 98.25 95 ALA A CA 1
ATOM 770 C C . ALA A 1 95 ? -16.774 5.874 5.469 1.00 98.25 95 ALA A C 1
ATOM 772 O O . ALA A 1 95 ? -16.378 6.059 4.315 1.00 98.25 95 ALA A O 1
ATOM 773 N N . LEU A 1 96 ? -16.176 6.452 6.519 1.00 98.38 96 LEU A N 1
ATOM 774 C CA . LEU A 1 96 ? -14.984 7.304 6.403 1.00 98.38 96 LEU A CA 1
ATOM 775 C C . LEU A 1 96 ? -13.759 6.518 5.918 1.00 98.38 96 LEU A C 1
ATOM 777 O O . LEU A 1 96 ? -12.998 7.011 5.081 1.00 98.38 96 LEU A O 1
ATOM 781 N N . PHE A 1 97 ? -13.590 5.280 6.386 1.00 98.25 97 PHE A N 1
ATOM 782 C CA . PHE A 1 97 ? -12.569 4.373 5.870 1.00 98.25 97 PHE A CA 1
ATOM 783 C C . PHE A 1 97 ? -12.763 4.097 4.375 1.00 98.25 97 PHE A C 1
ATOM 785 O O . PHE A 1 97 ? -11.804 4.220 3.613 1.00 98.25 97 PHE A O 1
ATOM 792 N N . GLU A 1 98 ? -13.974 3.755 3.927 1.00 98.31 98 GLU A N 1
ATOM 793 C CA . GLU A 1 98 ? -14.217 3.466 2.508 1.00 98.31 98 GLU A CA 1
ATOM 794 C C . GLU A 1 98 ? -14.042 4.713 1.629 1.00 98.31 98 GLU A C 1
ATOM 796 O O . GLU A 1 98 ? -13.495 4.614 0.527 1.00 98.31 98 GLU A O 1
ATOM 801 N N . GLN A 1 99 ? -14.386 5.908 2.130 1.00 98.56 99 GLN A N 1
ATOM 802 C CA . GLN A 1 99 ? -14.027 7.167 1.472 1.00 98.56 99 GLN A CA 1
ATOM 803 C C . GLN A 1 99 ? -12.505 7.270 1.290 1.00 98.56 99 GLN A C 1
ATOM 805 O O . GLN A 1 99 ? -12.030 7.459 0.169 1.00 98.56 99 GLN A O 1
ATOM 810 N N . ALA A 1 100 ? -11.728 7.106 2.362 1.00 98.56 100 ALA A N 1
ATOM 811 C CA . ALA A 1 100 ? -10.270 7.191 2.310 1.00 98.56 100 ALA A CA 1
ATOM 812 C C . ALA A 1 100 ? -9.642 6.108 1.409 1.00 98.56 100 ALA A C 1
ATOM 814 O O . ALA A 1 100 ? -8.736 6.398 0.626 1.00 98.56 100 ALA A O 1
ATOM 815 N N . ALA A 1 101 ? -10.144 4.872 1.457 1.00 98.56 101 ALA A N 1
ATOM 816 C CA . ALA A 1 101 ? -9.676 3.763 0.627 1.00 98.56 101 ALA A CA 1
ATOM 817 C C . ALA A 1 101 ? -9.997 3.965 -0.865 1.00 98.56 101 ALA A C 1
ATOM 819 O O . ALA A 1 101 ? -9.210 3.568 -1.732 1.00 98.56 101 ALA A O 1
ATOM 820 N N . SER A 1 102 ? -11.130 4.602 -1.172 1.00 98.56 102 SER A N 1
ATOM 821 C CA . SER A 1 102 ? -11.493 5.006 -2.531 1.00 98.56 102 SER A CA 1
ATOM 822 C C . SER A 1 102 ? -10.553 6.096 -3.052 1.00 98.56 102 SER A C 1
ATOM 824 O O . SER A 1 102 ? -9.998 5.963 -4.144 1.00 98.56 102 SER A O 1
ATOM 826 N N . ILE A 1 103 ? -10.278 7.128 -2.243 1.00 98.50 103 ILE A N 1
ATOM 827 C CA . ILE A 1 103 ? -9.307 8.174 -2.598 1.00 98.50 103 ILE A CA 1
ATOM 828 C C . ILE A 1 103 ? -7.933 7.543 -2.879 1.00 98.50 103 ILE A C 1
ATOM 830 O O . ILE A 1 103 ? -7.329 7.836 -3.913 1.00 98.50 103 ILE A O 1
ATOM 834 N N . GLU A 1 104 ? -7.474 6.621 -2.031 1.00 98.69 104 GLU A N 1
ATOM 835 C CA . GLU A 1 104 ? -6.218 5.896 -2.242 1.00 98.69 104 GLU A CA 1
ATOM 836 C C . GLU A 1 104 ? -6.201 5.147 -3.581 1.00 98.69 104 GLU A C 1
ATOM 838 O O . GLU A 1 104 ? -5.259 5.280 -4.361 1.00 98.69 104 GLU A O 1
ATOM 843 N N . SER A 1 105 ? -7.266 4.402 -3.880 1.00 98.25 105 SER A N 1
ATOM 844 C CA . SER A 1 105 ? -7.325 3.534 -5.060 1.00 98.25 105 SER A CA 1
ATOM 845 C C . SER A 1 105 ? -7.431 4.304 -6.379 1.00 98.25 105 SER A C 1
ATOM 847 O O . SER A 1 105 ? -6.947 3.817 -7.400 1.00 98.25 105 SER A O 1
ATOM 849 N N . PHE A 1 106 ? -8.066 5.480 -6.378 1.00 98.12 106 PHE A N 1
ATOM 850 C CA . PHE A 1 106 ? -8.411 6.196 -7.612 1.00 98.12 106 PHE A CA 1
ATOM 851 C C . PHE A 1 106 ? -7.657 7.511 -7.819 1.00 98.12 106 PHE A C 1
ATOM 853 O O . PHE A 1 106 ? -7.478 7.919 -8.964 1.00 98.12 106 PHE A O 1
ATOM 860 N N . ASN A 1 107 ? -7.168 8.154 -6.755 1.00 98.12 107 ASN A N 1
ATOM 861 C CA . ASN A 1 107 ? -6.426 9.414 -6.856 1.00 98.12 107 ASN A CA 1
ATOM 862 C C . ASN A 1 107 ? -4.922 9.222 -6.613 1.00 98.12 107 ASN A C 1
ATOM 864 O O . ASN A 1 107 ? -4.102 9.850 -7.286 1.00 98.12 107 ASN A O 1
ATOM 868 N N . TYR A 1 108 ? -4.547 8.335 -5.690 1.00 98.69 108 TYR A N 1
ATOM 869 C CA . TYR A 1 108 ? -3.150 8.134 -5.300 1.00 98.69 108 TYR A CA 1
ATOM 870 C C . TYR A 1 108 ? -2.459 7.005 -6.076 1.00 98.69 108 TYR A C 1
ATOM 872 O O . TYR A 1 108 ? -1.461 7.244 -6.763 1.00 98.69 108 TYR A O 1
ATOM 880 N N . ASP A 1 109 ? -2.994 5.782 -5.996 1.00 98.38 109 ASP A N 1
ATOM 881 C CA . ASP A 1 109 ? -2.380 4.563 -6.540 1.00 98.38 109 ASP A CA 1
ATOM 882 C C . ASP A 1 109 ? -2.050 4.661 -8.039 1.00 98.38 109 ASP A C 1
ATOM 884 O O . ASP A 1 109 ? -0.926 4.293 -8.392 1.00 98.38 109 ASP A O 1
ATOM 888 N N . PRO A 1 110 ? -2.903 5.216 -8.928 1.00 98.31 110 PRO A N 1
ATOM 889 C CA . PRO A 1 110 ? -2.576 5.300 -10.353 1.00 98.31 110 PRO A CA 1
ATOM 890 C C . PRO A 1 110 ? -1.302 6.107 -10.638 1.00 98.31 110 PRO A C 1
ATOM 892 O O . PRO A 1 110 ? -0.517 5.741 -11.516 1.00 98.31 110 PRO A O 1
ATOM 895 N N . ASN A 1 111 ? -1.062 7.171 -9.867 1.00 98.38 111 ASN A N 1
ATOM 896 C CA . ASN A 1 111 ? 0.102 8.036 -10.033 1.00 98.38 111 ASN A CA 1
ATOM 897 C C . ASN A 1 111 ? 1.335 7.446 -9.336 1.00 98.38 111 ASN A C 1
ATOM 899 O O . ASN A 1 111 ? 2.383 7.270 -9.961 1.00 98.38 111 ASN A O 1
ATOM 903 N N . ALA A 1 112 ? 1.203 7.047 -8.067 1.00 98.19 112 ALA A N 1
ATOM 904 C CA . ALA A 1 112 ? 2.312 6.494 -7.291 1.00 98.19 112 ALA A CA 1
ATOM 905 C C . ALA A 1 112 ? 2.820 5.156 -7.869 1.00 98.19 112 ALA A C 1
ATOM 907 O O . ALA A 1 112 ? 4.029 4.947 -8.024 1.00 98.19 112 ALA A O 1
ATOM 908 N N . SER A 1 113 ? 1.910 4.261 -8.272 1.00 96.50 113 SER A N 1
ATOM 909 C CA . SER A 1 113 ? 2.279 3.015 -8.952 1.00 96.50 113 SER A CA 1
ATOM 910 C C . SER A 1 113 ? 2.819 3.266 -10.360 1.00 96.50 113 SER A C 1
ATOM 912 O O . SER A 1 113 ? 3.750 2.576 -10.782 1.00 96.50 113 SER A O 1
ATOM 914 N N . GLY A 1 114 ? 2.310 4.284 -11.063 1.00 96.19 114 GLY A N 1
ATOM 915 C CA . GLY A 1 114 ? 2.816 4.733 -12.358 1.00 96.19 114 GLY A CA 1
ATOM 916 C C . GLY A 1 114 ? 4.304 5.087 -12.307 1.00 96.19 114 GLY A C 1
ATOM 917 O O . GLY A 1 114 ? 5.083 4.564 -13.112 1.00 96.19 114 GLY A O 1
ATOM 918 N N . ILE A 1 115 ? 4.713 5.886 -11.315 1.00 96.75 115 ILE A N 1
ATOM 919 C CA . ILE A 1 115 ? 6.120 6.237 -11.053 1.00 96.75 115 ILE A CA 1
ATOM 920 C C . ILE A 1 115 ? 6.946 4.967 -10.815 1.00 96.75 115 ILE A C 1
ATOM 922 O O . ILE A 1 115 ? 7.943 4.733 -11.504 1.00 96.75 115 ILE A O 1
ATOM 926 N N . ALA A 1 116 ? 6.500 4.103 -9.896 1.00 92.50 116 ALA A N 1
ATOM 927 C CA . ALA A 1 116 ? 7.219 2.880 -9.542 1.00 92.50 116 ALA A CA 1
ATOM 928 C C . ALA A 1 116 ? 7.389 1.920 -10.738 1.00 92.50 116 ALA A C 1
ATOM 930 O O . ALA A 1 116 ? 8.469 1.366 -10.959 1.00 92.50 116 ALA A O 1
ATOM 931 N N . ILE A 1 117 ? 6.347 1.749 -11.559 1.00 88.31 117 ILE A N 1
ATOM 932 C CA . ILE A 1 117 ? 6.386 0.905 -12.761 1.00 88.31 117 ILE A CA 1
ATOM 933 C C . ILE A 1 117 ? 7.400 1.421 -13.772 1.00 88.31 117 ILE A C 1
ATOM 935 O O . ILE A 1 117 ? 8.152 0.626 -14.344 1.00 88.31 117 ILE A O 1
ATOM 939 N N . LYS A 1 118 ? 7.418 2.732 -14.021 1.00 90.31 118 LYS A N 1
ATOM 940 C CA . LYS A 1 118 ? 8.339 3.318 -14.995 1.00 90.31 118 LYS A CA 1
ATOM 941 C C . LYS A 1 118 ? 9.783 3.293 -14.514 1.00 90.31 118 LYS A C 1
ATOM 943 O O . LYS A 1 118 ? 10.644 2.990 -15.326 1.00 90.31 118 LYS A O 1
ATOM 948 N N . ARG A 1 119 ? 10.042 3.563 -13.232 1.00 89.56 119 ARG A N 1
ATOM 949 C CA . ARG A 1 119 ? 11.408 3.655 -12.693 1.00 89.56 119 ARG A CA 1
ATOM 950 C C . ARG A 1 119 ? 12.040 2.311 -12.350 1.00 89.56 119 ARG A C 1
ATOM 952 O O . ARG A 1 119 ? 13.248 2.176 -12.497 1.00 89.56 119 ARG A O 1
ATOM 959 N N . PHE A 1 120 ? 11.254 1.319 -11.936 1.00 86.31 120 PHE A N 1
ATOM 960 C CA . PHE A 1 120 ? 11.805 0.047 -11.458 1.00 86.31 120 PHE A CA 1
ATOM 961 C C . PHE A 1 120 ? 11.386 -1.142 -12.317 1.00 86.31 120 PHE A C 1
ATOM 963 O O . PHE A 1 120 ? 12.236 -1.899 -12.772 1.00 86.31 120 PHE A O 1
ATOM 970 N N . PHE A 1 121 ? 10.092 -1.317 -12.599 1.00 80.06 121 PHE A N 1
ATOM 971 C CA . PHE A 1 121 ? 9.626 -2.560 -13.230 1.00 80.06 121 PHE A CA 1
ATOM 972 C C . PHE A 1 121 ? 9.908 -2.648 -14.734 1.00 80.06 121 PHE A C 1
ATOM 974 O O . PHE A 1 121 ? 10.184 -3.736 -15.237 1.00 80.06 121 PHE A O 1
ATOM 981 N N . ARG A 1 122 ? 9.851 -1.530 -15.467 1.00 82.06 122 ARG A N 1
ATOM 982 C CA . ARG A 1 122 ? 10.165 -1.507 -16.906 1.00 82.06 122 ARG A CA 1
ATOM 983 C C . ARG A 1 122 ? 11.661 -1.657 -17.213 1.00 82.06 122 ARG A C 1
ATOM 985 O O . ARG A 1 122 ? 11.967 -2.502 -18.055 1.00 82.06 122 ARG A O 1
ATOM 992 N N . PRO A 1 123 ? 12.581 -0.955 -16.523 1.00 82.25 123 PRO A N 1
ATOM 993 C CA . PRO A 1 123 ? 14.016 -1.118 -16.755 1.00 82.25 123 PRO A CA 1
ATOM 994 C C . PRO A 1 123 ? 14.521 -2.533 -16.466 1.00 82.25 123 PRO A C 1
ATOM 996 O O . PRO A 1 123 ? 15.328 -3.049 -17.231 1.00 82.25 123 PRO A O 1
ATOM 999 N N . ILE A 1 124 ? 13.973 -3.212 -15.448 1.00 78.62 124 ILE A N 1
ATOM 1000 C CA . ILE A 1 124 ? 14.269 -4.634 -15.173 1.00 78.62 124 ILE A CA 1
ATOM 1001 C C . ILE A 1 124 ? 13.936 -5.532 -16.381 1.00 78.62 124 ILE A C 1
ATOM 1003 O O . ILE A 1 124 ? 14.557 -6.572 -16.570 1.00 78.62 124 ILE A O 1
ATOM 1007 N N . ARG A 1 125 ? 12.980 -5.126 -17.225 1.00 78.56 125 ARG A N 1
ATOM 1008 C CA . ARG A 1 125 ? 12.593 -5.824 -18.462 1.00 78.56 125 ARG A CA 1
ATOM 1009 C C . ARG A 1 125 ? 13.291 -5.280 -19.716 1.00 78.56 125 ARG A C 1
ATOM 1011 O O . ARG A 1 125 ? 12.844 -5.567 -20.821 1.00 78.56 125 ARG A O 1
ATOM 1018 N N . GLY A 1 126 ? 14.330 -4.458 -19.564 1.00 84.12 126 GLY A N 1
ATOM 1019 C CA . GLY A 1 126 ? 15.054 -3.841 -20.680 1.00 84.12 126 GLY A CA 1
ATOM 1020 C C . GLY A 1 126 ? 14.269 -2.755 -21.426 1.00 84.12 126 GLY A C 1
ATOM 1021 O O . GLY A 1 126 ? 14.672 -2.338 -22.507 1.00 84.12 126 GLY A O 1
ATOM 1022 N N . ILE A 1 127 ? 13.143 -2.286 -20.876 1.00 87.19 127 ILE A N 1
ATOM 1023 C CA . ILE A 1 127 ? 12.325 -1.232 -21.487 1.00 87.19 127 ILE A CA 1
ATOM 1024 C C . ILE A 1 127 ? 12.772 0.118 -20.927 1.00 87.19 127 ILE A C 1
ATOM 1026 O O . ILE A 1 127 ? 12.657 0.354 -19.723 1.00 87.19 127 ILE A O 1
ATOM 1030 N N . ALA A 1 128 ? 13.220 1.016 -21.807 1.00 88.44 128 ALA A N 1
ATOM 1031 C CA . ALA A 1 128 ? 13.659 2.357 -21.432 1.00 88.44 128 ALA A CA 1
ATOM 1032 C C . ALA A 1 128 ? 12.556 3.171 -20.726 1.00 88.44 128 ALA A C 1
ATOM 1034 O O . ALA A 1 128 ? 11.365 3.096 -21.062 1.00 88.44 128 ALA A O 1
ATOM 1035 N N . THR A 1 129 ? 12.967 3.973 -19.745 1.00 90.19 129 THR A N 1
ATOM 1036 C CA . THR A 1 129 ? 12.087 4.880 -19.002 1.00 90.19 129 THR A CA 1
ATOM 1037 C C . THR A 1 129 ? 11.711 6.081 -19.867 1.00 90.19 129 THR A C 1
ATOM 1039 O O . THR A 1 129 ? 12.572 6.739 -20.440 1.00 90.19 129 THR A O 1
ATOM 1042 N N . ASN A 1 130 ? 10.415 6.395 -19.936 1.00 91.50 130 ASN A N 1
ATOM 1043 C CA . ASN A 1 130 ? 9.944 7.661 -20.492 1.00 91.50 130 ASN A CA 1
ATOM 1044 C C . ASN A 1 130 ? 9.859 8.684 -19.352 1.00 91.50 130 ASN A C 1
ATOM 1046 O O . ASN A 1 130 ? 8.915 8.637 -18.562 1.00 91.50 130 ASN A O 1
ATOM 1050 N N . GLU A 1 131 ? 10.851 9.569 -19.275 1.00 93.56 131 GLU A N 1
ATOM 1051 C CA . GLU A 1 131 ? 10.981 10.562 -18.203 1.00 93.56 131 GLU A CA 1
ATOM 1052 C C . GLU A 1 131 ? 9.839 11.584 -18.188 1.00 93.56 131 GLU A C 1
ATOM 1054 O O . GLU A 1 131 ? 9.313 11.880 -17.120 1.00 93.56 131 GLU A O 1
ATOM 1059 N N . ALA A 1 132 ? 9.363 12.035 -19.354 1.00 95.38 132 ALA A N 1
ATOM 1060 C CA . ALA A 1 132 ? 8.221 12.950 -19.429 1.00 95.38 132 ALA A CA 1
ATOM 1061 C C . ALA A 1 132 ? 6.965 12.336 -18.791 1.00 95.38 132 ALA A C 1
ATOM 1063 O O . ALA A 1 132 ? 6.248 12.991 -18.041 1.00 95.38 132 ALA A O 1
ATOM 1064 N N . ARG A 1 133 ? 6.736 11.035 -19.016 1.00 94.94 133 ARG A N 1
ATOM 1065 C CA . ARG A 1 133 ? 5.600 10.333 -18.409 1.00 94.94 133 ARG A CA 1
ATOM 1066 C C . ARG A 1 133 ? 5.772 10.108 -16.907 1.00 94.94 133 ARG A C 1
ATOM 1068 O O . ARG A 1 133 ? 4.776 10.037 -16.197 1.00 94.94 133 ARG A O 1
ATOM 1075 N N . VAL A 1 134 ? 7.004 9.944 -16.420 1.00 96.56 134 VAL A N 1
ATOM 1076 C CA . VAL A 1 134 ? 7.270 9.891 -14.972 1.00 96.56 134 VAL A CA 1
ATOM 1077 C C . VAL A 1 134 ? 6.920 11.231 -14.340 1.00 96.56 134 VAL A C 1
ATOM 1079 O O . VAL A 1 134 ? 6.204 11.248 -13.344 1.00 96.56 134 VAL A O 1
ATOM 1082 N N . GLN A 1 135 ? 7.372 12.326 -14.947 1.00 97.38 135 GLN A N 1
ATOM 1083 C CA . GLN A 1 135 ? 7.128 13.672 -14.451 1.00 97.38 135 GLN A CA 1
ATOM 1084 C C . GLN A 1 135 ? 5.631 14.010 -14.405 1.00 97.38 135 GLN A C 1
ATOM 1086 O O . GLN A 1 135 ? 5.160 14.502 -13.386 1.00 97.38 135 GLN A O 1
ATOM 1091 N N . GLU A 1 136 ? 4.861 13.626 -15.427 1.00 97.81 136 GLU A N 1
ATOM 1092 C CA . GLU A 1 136 ? 3.397 13.774 -15.423 1.00 97.81 136 GLU A CA 1
ATOM 1093 C C . GLU A 1 136 ? 2.742 13.058 -14.227 1.00 97.81 136 GLU A C 1
ATOM 1095 O O . GLU A 1 136 ? 1.853 13.603 -13.578 1.00 97.81 136 GLU A O 1
ATOM 1100 N N . TYR A 1 137 ? 3.193 11.845 -13.882 1.00 98.38 137 TYR A N 1
ATOM 1101 C CA . TYR A 1 137 ? 2.683 11.161 -12.690 1.00 98.38 137 TYR A CA 1
ATOM 1102 C C . TYR A 1 137 ? 3.078 11.867 -11.390 1.00 98.38 137 TYR A C 1
ATOM 1104 O O . TYR A 1 137 ? 2.293 11.857 -10.446 1.00 98.38 137 TYR A O 1
ATOM 1112 N N . VAL A 1 138 ? 4.275 12.455 -11.318 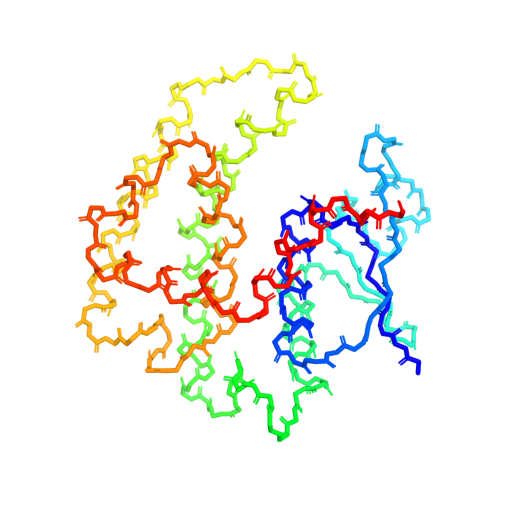1.00 98.38 138 VAL A N 1
ATOM 1113 C CA . VAL A 1 138 ? 4.739 13.204 -10.137 1.00 98.38 138 VAL A CA 1
ATOM 1114 C C . VAL A 1 138 ? 3.910 14.471 -9.943 1.00 98.38 138 VAL A C 1
ATOM 1116 O O . VAL A 1 138 ? 3.485 14.747 -8.823 1.00 98.38 138 VAL A O 1
ATOM 1119 N N . GLU A 1 139 ? 3.637 15.205 -11.019 1.00 98.25 139 GLU A N 1
ATOM 1120 C CA . GLU A 1 139 ? 2.798 16.409 -11.003 1.00 98.25 139 GLU A CA 1
ATOM 1121 C C . GLU A 1 139 ? 1.366 16.074 -10.586 1.00 98.25 139 GLU A C 1
ATOM 1123 O O . GLU A 1 139 ? 0.880 16.611 -9.590 1.00 98.25 139 GLU A O 1
ATOM 1128 N N . ASN A 1 140 ? 0.744 15.093 -11.247 1.00 98.50 140 ASN A N 1
ATOM 1129 C CA . ASN A 1 140 ? -0.599 14.629 -10.899 1.00 98.50 140 ASN A CA 1
ATOM 1130 C C . ASN A 1 140 ? -0.677 14.135 -9.448 1.00 98.50 140 ASN A C 1
ATOM 1132 O O . ASN A 1 140 ? -1.656 14.411 -8.755 1.00 98.50 140 ASN A O 1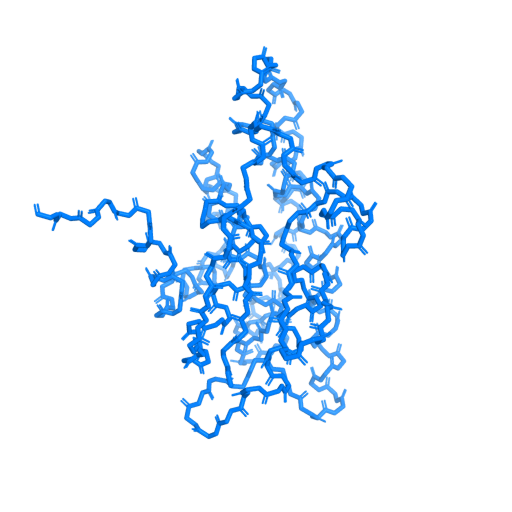
ATOM 1136 N N . LEU A 1 141 ? 0.340 13.405 -8.969 1.00 98.75 141 LEU A N 1
ATOM 1137 C CA . LEU A 1 141 ? 0.411 12.974 -7.572 1.00 98.75 141 LEU A CA 1
ATOM 1138 C C . LEU A 1 141 ? 0.475 14.180 -6.631 1.00 98.75 141 LEU A C 1
ATOM 1140 O O . LEU A 1 141 ? -0.246 14.199 -5.638 1.00 98.75 141 LEU A O 1
ATOM 1144 N N . GLY A 1 142 ? 1.295 15.182 -6.953 1.00 98.69 142 GLY A N 1
ATOM 1145 C CA . GLY A 1 142 ? 1.387 16.432 -6.206 1.00 98.69 142 GLY A CA 1
ATOM 1146 C C . GLY A 1 142 ? 0.027 17.109 -6.048 1.00 98.69 142 GLY A C 1
ATOM 1147 O O . GLY A 1 142 ? -0.391 17.357 -4.920 1.00 98.69 142 GLY A O 1
ATOM 1148 N N . GLU A 1 143 ? -0.706 17.303 -7.144 1.00 98.44 143 GLU A N 1
ATOM 1149 C CA . GLU A 1 143 ? -2.045 17.908 -7.107 1.00 98.44 143 GLU A CA 1
ATOM 1150 C C . GLU A 1 143 ? -3.015 17.142 -6.199 1.00 98.44 143 GLU A C 1
ATOM 1152 O O . GLU A 1 143 ? -3.816 17.736 -5.477 1.00 98.44 143 GLU A O 1
ATOM 1157 N N . LYS A 1 144 ? -2.965 15.801 -6.209 1.00 98.62 144 LYS A N 1
ATOM 1158 C CA . LYS A 1 144 ? -3.812 15.008 -5.303 1.00 98.62 144 LYS A CA 1
ATOM 1159 C C . LYS A 1 144 ? -3.362 15.167 -3.860 1.00 98.62 144 LYS A C 1
ATOM 1161 O O . LYS A 1 144 ? -4.208 15.288 -2.978 1.00 98.62 144 LYS A O 1
ATOM 1166 N N . LEU A 1 145 ? -2.056 15.218 -3.615 1.00 98.81 145 LEU A N 1
ATOM 1167 C CA . LEU A 1 145 ? -1.515 15.421 -2.278 1.00 98.81 145 LEU A CA 1
ATOM 1168 C C . LEU A 1 145 ? -1.817 16.820 -1.715 1.00 98.81 145 LEU A C 1
ATOM 1170 O O . LEU A 1 145 ? -1.907 16.948 -0.499 1.00 98.81 145 LEU A O 1
ATOM 1174 N N . ASP A 1 146 ? -2.057 17.841 -2.545 1.00 98.81 146 ASP A N 1
ATOM 1175 C CA . ASP A 1 146 ? -2.558 19.142 -2.066 1.00 98.81 146 ASP A CA 1
ATOM 1176 C C . ASP A 1 146 ? -3.930 19.001 -1.394 1.00 98.81 146 ASP A C 1
ATOM 1178 O O . ASP A 1 146 ? -4.153 19.521 -0.301 1.00 98.81 146 ASP A O 1
ATOM 1182 N N . ALA A 1 147 ? -4.835 18.218 -1.990 1.00 98.62 147 ALA A N 1
ATOM 1183 C CA . ALA A 1 147 ? -6.122 17.907 -1.370 1.00 98.62 147 ALA A CA 1
ATOM 1184 C C . ALA A 1 147 ? -5.958 17.062 -0.093 1.00 98.62 147 ALA A C 1
ATOM 1186 O O . ALA A 1 147 ? -6.683 17.271 0.881 1.00 98.62 147 ALA A O 1
ATOM 1187 N N . TYR A 1 148 ? -4.990 16.139 -0.068 1.00 98.75 148 TYR A N 1
ATOM 1188 C CA . TYR A 1 148 ? -4.677 15.368 1.139 1.00 98.75 148 TYR A CA 1
ATOM 1189 C C . TYR A 1 148 ? -4.187 16.270 2.269 1.00 98.75 148 TYR A C 1
ATOM 1191 O O . TYR A 1 148 ? -4.597 16.069 3.408 1.00 98.75 148 TYR A O 1
ATOM 1199 N N . ASP A 1 149 ? -3.340 17.259 1.981 1.00 98.75 149 ASP A N 1
ATOM 1200 C CA . ASP A 1 149 ? -2.813 18.164 3.004 1.00 98.75 149 ASP A CA 1
ATOM 1201 C C . ASP A 1 149 ? -3.936 18.978 3.661 1.00 98.75 149 ASP A C 1
ATOM 1203 O O . ASP A 1 149 ? -3.955 19.138 4.880 1.00 98.75 149 ASP A O 1
ATOM 1207 N N . VAL A 1 150 ? -4.953 19.374 2.883 1.00 98.56 150 VAL A N 1
ATOM 1208 C CA . VAL A 1 150 ? -6.171 20.010 3.410 1.00 98.56 150 VAL A CA 1
ATOM 1209 C C . VAL A 1 150 ? -6.950 19.065 4.325 1.00 98.56 150 VAL A C 1
ATOM 1211 O O . VAL A 1 150 ? -7.400 19.494 5.388 1.00 98.56 150 VAL A O 1
ATOM 1214 N N . VAL A 1 151 ? -7.111 17.791 3.959 1.00 98.44 151 VAL A N 1
ATOM 1215 C CA . VAL A 1 151 ? -7.764 16.797 4.831 1.00 98.44 151 VAL A CA 1
ATOM 1216 C C . VAL A 1 151 ? -6.955 16.620 6.119 1.00 98.44 151 VAL A C 1
ATOM 1218 O O . VAL A 1 151 ? -7.471 16.842 7.210 1.00 98.44 151 VAL A O 1
ATOM 1221 N N . LEU A 1 152 ? -5.662 16.324 5.999 1.00 98.81 152 LEU A N 1
ATOM 1222 C CA . LEU A 1 152 ? -4.746 16.036 7.107 1.00 98.81 152 LEU A CA 1
ATOM 1223 C C . LEU A 1 152 ? -4.399 17.260 7.974 1.00 98.81 152 LEU A C 1
ATOM 1225 O O . LEU A 1 152 ? -3.752 17.112 9.013 1.00 98.81 152 LEU A O 1
ATOM 1229 N N . SER A 1 153 ? -4.817 18.462 7.571 1.00 98.56 153 SER A N 1
ATOM 1230 C CA . SER A 1 153 ? -4.767 19.661 8.417 1.00 98.56 153 SER A CA 1
ATOM 1231 C C . SER A 1 153 ? -5.859 19.678 9.493 1.00 98.56 153 SER A C 1
ATOM 1233 O O . SER A 1 153 ? -5.737 20.402 10.477 1.00 98.56 153 SER A O 1
ATOM 1235 N N . LYS A 1 154 ? -6.926 18.886 9.315 1.00 98.25 154 LYS A N 1
ATOM 1236 C CA . LYS A 1 154 ? -8.104 18.849 10.201 1.00 98.25 154 LYS A CA 1
ATOM 1237 C C . LYS A 1 154 ? -8.173 17.594 11.066 1.00 98.25 154 LYS A C 1
ATOM 1239 O O . LYS A 1 154 ? -8.948 17.558 12.012 1.00 98.25 154 LYS A O 1
ATOM 1244 N N . GLN A 1 155 ? -7.402 16.572 10.713 1.00 98.00 155 GLN A N 1
ATOM 1245 C CA . GLN A 1 155 ? -7.432 15.242 11.317 1.00 98.00 155 GLN A CA 1
ATOM 1246 C C . GLN A 1 155 ? -6.062 14.579 11.182 1.00 98.00 155 GLN A C 1
ATOM 1248 O O . GLN A 1 155 ? -5.261 14.935 10.310 1.00 98.00 155 GLN A O 1
ATOM 1253 N N . LYS A 1 156 ? -5.775 13.612 12.052 1.00 98.19 156 LYS A N 1
ATOM 1254 C CA . LYS A 1 156 ? -4.443 12.997 12.103 1.00 98.19 156 LYS A CA 1
ATOM 1255 C C . LYS A 1 156 ? -4.145 12.076 10.909 1.00 98.19 156 LYS A C 1
ATOM 1257 O O . LYS A 1 156 ? -3.041 12.141 10.361 1.00 98.19 156 LYS A O 1
ATOM 1262 N N . TYR A 1 157 ? -5.127 11.271 10.506 1.00 98.69 157 TYR A N 1
ATOM 1263 C CA . TYR A 1 157 ? -5.088 10.270 9.431 1.00 98.69 157 TYR A CA 1
ATOM 1264 C C . TYR A 1 157 ? -6.232 10.494 8.439 1.00 98.69 157 TYR A C 1
ATOM 1266 O O . TYR A 1 157 ? -7.075 11.357 8.654 1.00 98.69 157 TYR A O 1
ATOM 1274 N N . LEU A 1 158 ? -6.299 9.741 7.338 1.00 98.44 158 LEU A N 1
ATOM 1275 C CA . LEU A 1 158 ? -7.260 10.019 6.256 1.00 98.44 158 LEU A CA 1
ATOM 1276 C C . LEU A 1 158 ? -8.723 9.719 6.605 1.00 98.44 158 LEU A C 1
ATOM 1278 O O . LEU A 1 158 ? -9.618 10.332 6.026 1.00 98.44 158 LEU A O 1
ATOM 1282 N N . ALA A 1 159 ? -8.970 8.811 7.550 1.00 97.94 159 ALA A N 1
ATOM 1283 C CA . ALA A 1 159 ? -10.319 8.457 8.001 1.00 97.94 159 ALA A CA 1
ATOM 1284 C C . ALA A 1 159 ? -10.713 9.103 9.346 1.00 97.94 159 ALA A C 1
ATOM 1286 O O . ALA A 1 159 ? -11.839 8.928 9.795 1.00 97.94 159 ALA A O 1
ATOM 1287 N N . GLY A 1 160 ? -9.808 9.848 9.989 1.00 97.06 160 GLY A N 1
ATOM 1288 C CA . GLY A 1 160 ? -10.048 10.507 11.272 1.00 97.06 160 GLY A CA 1
ATOM 1289 C C . GLY A 1 160 ? -8.775 10.570 12.112 1.00 97.06 160 GLY A C 1
ATOM 1290 O O . GLY A 1 160 ? -7.679 10.729 11.580 1.00 97.06 160 GLY A O 1
ATOM 1291 N N . ASP A 1 161 ? -8.904 10.418 13.428 1.00 96.25 161 ASP A N 1
ATOM 1292 C CA . ASP A 1 161 ? -7.768 10.546 14.354 1.00 96.25 161 ASP A CA 1
ATOM 1293 C C . ASP A 1 161 ? -6.995 9.244 14.604 1.00 96.25 161 ASP A C 1
ATOM 1295 O O . ASP A 1 161 ? -5.885 9.277 15.142 1.00 96.25 161 ASP A O 1
ATOM 1299 N N . ASN A 1 162 ? -7.528 8.109 14.146 1.00 95.12 162 ASN A N 1
ATOM 1300 C CA . ASN A 1 162 ? -6.884 6.799 14.227 1.00 95.12 162 ASN A CA 1
ATOM 1301 C C . ASN A 1 162 ? -6.460 6.312 12.839 1.00 95.12 162 ASN A C 1
ATOM 1303 O O . ASN A 1 162 ? -7.172 6.514 11.855 1.00 95.12 162 ASN A O 1
ATOM 1307 N N . ALA A 1 163 ? -5.301 5.657 12.767 1.00 97.00 163 ALA A N 1
ATOM 1308 C CA . ALA A 1 163 ? -4.816 5.070 11.526 1.00 97.00 163 ALA A CA 1
ATOM 1309 C C . ALA A 1 163 ? -5.693 3.881 11.127 1.00 97.00 163 ALA A C 1
ATOM 1311 O O . ALA A 1 163 ? -5.997 3.025 11.954 1.00 97.00 163 ALA A O 1
ATOM 1312 N N . THR A 1 164 ? -6.034 3.796 9.846 1.00 98.31 164 THR A N 1
ATOM 1313 C CA . THR A 1 164 ? -6.820 2.693 9.286 1.00 98.31 164 THR A CA 1
ATOM 1314 C C . THR A 1 164 ? -6.044 1.967 8.195 1.00 98.31 164 THR A C 1
ATOM 1316 O O . THR A 1 164 ? -4.978 2.402 7.752 1.00 98.31 164 THR A O 1
ATOM 1319 N N . LEU A 1 165 ? -6.610 0.874 7.684 1.00 98.50 165 LEU A N 1
ATOM 1320 C CA . LEU A 1 165 ? -6.107 0.216 6.483 1.00 98.50 165 LEU A CA 1
ATOM 1321 C C . LEU A 1 165 ? -5.939 1.185 5.300 1.00 98.50 165 LEU A C 1
ATOM 1323 O O . LEU A 1 165 ? -5.029 0.983 4.498 1.00 98.50 165 LEU A O 1
ATOM 1327 N N . ALA A 1 166 ? -6.762 2.236 5.191 1.00 98.44 166 ALA A N 1
ATOM 1328 C CA . ALA A 1 166 ? -6.645 3.201 4.102 1.00 98.44 166 ALA A CA 1
ATOM 1329 C C . ALA A 1 166 ? -5.279 3.89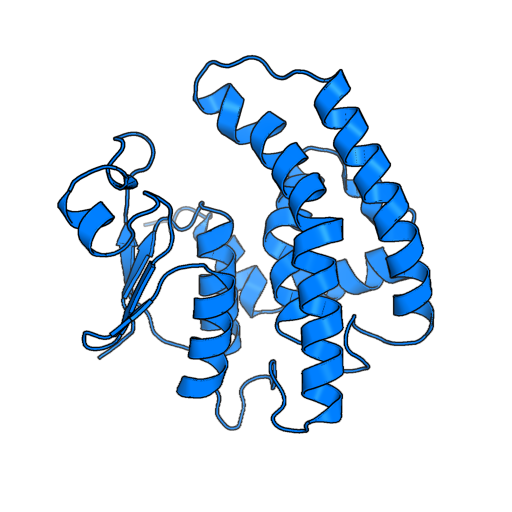3 4.143 1.00 98.44 166 ALA A C 1
ATOM 1331 O O . ALA A 1 166 ? -4.609 3.981 3.120 1.00 98.44 166 ALA A O 1
ATOM 1332 N N . ASP A 1 167 ? -4.810 4.287 5.325 1.00 98.69 167 ASP A N 1
ATOM 1333 C CA . ASP A 1 167 ? -3.488 4.877 5.531 1.00 98.69 167 ASP A CA 1
ATOM 1334 C C . ASP A 1 167 ? -2.366 3.874 5.203 1.00 98.69 167 ASP A C 1
ATOM 1336 O O . ASP A 1 167 ? -1.452 4.170 4.430 1.00 98.69 167 ASP A O 1
ATOM 1340 N N . ILE A 1 168 ? -2.495 2.637 5.696 1.00 98.25 168 ILE A N 1
ATOM 1341 C CA . ILE A 1 168 ? -1.551 1.530 5.461 1.00 98.25 168 ILE A CA 1
ATOM 1342 C C . ILE A 1 168 ? -1.376 1.225 3.965 1.00 98.25 168 ILE A C 1
ATOM 1344 O O . ILE A 1 168 ? -0.275 0.893 3.518 1.00 98.25 168 ILE A O 1
ATOM 1348 N N . PHE A 1 169 ? -2.434 1.354 3.157 1.00 98.69 169 PHE A N 1
ATOM 1349 C CA . PHE A 1 169 ? -2.383 1.050 1.724 1.00 98.69 169 PHE A CA 1
ATOM 1350 C C . PHE A 1 169 ? -1.441 1.956 0.926 1.00 98.69 169 PHE A C 1
ATOM 1352 O O . PHE A 1 169 ? -0.905 1.484 -0.087 1.00 98.69 169 PHE A O 1
ATOM 1359 N N . HIS A 1 170 ? -1.205 3.185 1.402 1.00 98.69 170 HIS A N 1
ATOM 1360 C CA . HIS A 1 170 ? -0.365 4.187 0.744 1.00 98.69 170 HIS A CA 1
ATOM 1361 C C . HIS A 1 170 ? 1.132 3.909 0.908 1.00 98.69 170 HIS A C 1
ATOM 1363 O O . HIS A 1 170 ? 1.906 4.152 -0.020 1.00 98.69 170 HIS A O 1
ATOM 1369 N N . VAL A 1 171 ? 1.548 3.380 2.066 1.00 98.50 171 VAL A N 1
ATOM 1370 C CA . VAL A 1 171 ? 2.969 3.286 2.449 1.00 98.50 171 VAL A CA 1
ATOM 1371 C C . VAL A 1 171 ? 3.820 2.547 1.410 1.00 98.50 171 VAL A C 1
ATOM 1373 O O . VAL A 1 171 ? 4.823 3.118 0.979 1.00 98.50 171 VAL A O 1
ATOM 1376 N N . PRO A 1 172 ? 3.444 1.350 0.910 1.00 97.69 172 PRO A N 1
ATOM 1377 C CA . PRO A 1 172 ? 4.309 0.608 -0.003 1.00 97.69 172 PRO A CA 1
ATOM 1378 C C . PRO A 1 172 ? 4.657 1.371 -1.287 1.00 97.69 172 PRO A C 1
ATOM 1380 O O . PRO A 1 172 ? 5.806 1.337 -1.721 1.00 97.69 172 PRO A O 1
ATOM 1383 N N . TYR A 1 173 ? 3.696 2.077 -1.894 1.00 98.19 173 TYR A N 1
ATOM 1384 C CA . TYR A 1 173 ? 3.976 2.889 -3.082 1.00 98.19 173 TYR A CA 1
ATOM 1385 C C . TYR A 1 173 ? 4.601 4.241 -2.733 1.00 98.19 173 TYR A C 1
ATOM 1387 O O . TYR A 1 173 ? 5.473 4.686 -3.475 1.00 98.19 173 TYR A O 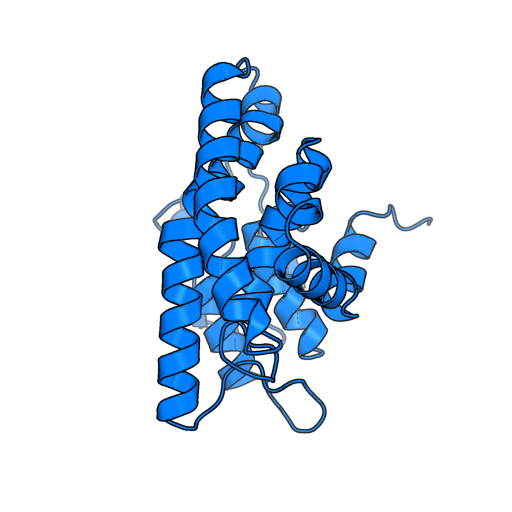1
ATOM 1395 N N . GLY A 1 174 ? 4.254 4.849 -1.596 1.00 98.12 174 GLY A N 1
ATOM 1396 C CA . GLY A 1 174 ? 4.911 6.068 -1.116 1.00 98.12 174 GLY A CA 1
ATOM 1397 C C . GLY A 1 174 ? 6.416 5.885 -0.946 1.00 98.12 174 GLY A C 1
ATOM 1398 O O . GLY A 1 174 ? 7.202 6.691 -1.445 1.00 98.12 174 GLY A O 1
ATOM 1399 N N . MET A 1 175 ? 6.834 4.759 -0.365 1.00 97.50 175 MET A N 1
ATOM 1400 C CA . MET A 1 175 ? 8.253 4.422 -0.238 1.00 97.50 175 MET A CA 1
ATOM 1401 C C . MET A 1 175 ? 8.930 4.198 -1.595 1.00 97.50 175 MET A C 1
ATOM 1403 O O . MET A 1 175 ? 10.086 4.579 -1.772 1.00 97.50 175 MET A O 1
ATOM 1407 N N . MET A 1 176 ? 8.219 3.658 -2.590 1.00 96.19 176 MET A N 1
ATOM 1408 C CA . MET A 1 176 ? 8.755 3.537 -3.952 1.00 96.19 176 MET A CA 1
ATOM 1409 C C . MET A 1 176 ? 8.902 4.886 -4.657 1.00 96.19 176 MET A C 1
ATOM 1411 O O . MET A 1 176 ? 9.857 5.064 -5.408 1.00 96.19 176 MET A O 1
ATOM 1415 N N . VAL A 1 177 ? 7.998 5.837 -4.415 1.00 98.12 177 VAL A N 1
ATOM 1416 C CA . VAL A 1 177 ? 8.114 7.206 -4.941 1.00 98.12 177 VAL A CA 1
ATOM 1417 C C . VAL A 1 177 ? 9.328 7.914 -4.329 1.00 98.12 177 VAL A C 1
ATOM 1419 O O . VAL A 1 177 ? 10.116 8.510 -5.063 1.00 98.12 177 VAL A O 1
ATOM 1422 N N . ILE A 1 178 ? 9.553 7.771 -3.018 1.00 97.69 178 ILE A N 1
ATOM 1423 C CA . ILE A 1 178 ? 10.756 8.294 -2.348 1.00 97.69 178 ILE A CA 1
ATOM 1424 C C . ILE A 1 178 ? 12.018 7.639 -2.921 1.00 97.69 178 ILE A C 1
ATOM 1426 O O . ILE A 1 178 ? 12.942 8.335 -3.334 1.00 97.69 178 ILE A O 1
ATOM 1430 N N . LYS A 1 179 ? 12.042 6.303 -3.028 1.00 95.44 179 LYS A N 1
ATOM 1431 C CA . LYS A 1 179 ? 13.170 5.553 -3.606 1.00 95.44 179 LYS A CA 1
ATOM 1432 C C . LYS A 1 179 ? 13.446 5.926 -5.067 1.00 95.44 179 LYS A C 1
ATOM 1434 O O . LYS A 1 179 ? 14.574 5.788 -5.527 1.00 95.44 179 LYS A O 1
ATOM 1439 N N . ALA A 1 180 ? 12.432 6.387 -5.800 1.00 95.12 180 ALA A N 1
ATOM 1440 C CA . ALA A 1 180 ? 12.567 6.888 -7.167 1.00 95.12 180 ALA A CA 1
ATOM 1441 C C . ALA A 1 180 ? 13.171 8.303 -7.254 1.00 95.12 180 ALA A C 1
ATOM 1443 O O . ALA A 1 180 ? 13.360 8.792 -8.365 1.00 95.12 180 ALA A O 1
ATOM 1444 N N . GLY A 1 181 ? 13.472 8.948 -6.121 1.00 96.75 181 GLY A N 1
ATOM 1445 C CA . GLY A 1 181 ? 14.042 10.295 -6.064 1.00 96.75 181 GLY A CA 1
ATOM 1446 C C . GLY A 1 181 ? 13.005 11.418 -6.038 1.00 96.75 181 GLY A C 1
ATOM 1447 O O . GLY A 1 181 ? 13.367 12.571 -6.234 1.00 96.75 181 GLY A O 1
ATOM 1448 N N . PHE A 1 182 ? 11.728 11.109 -5.792 1.00 97.69 182 PHE A N 1
ATOM 1449 C CA . PHE A 1 182 ? 10.637 12.092 -5.790 1.00 97.69 182 PHE A CA 1
ATOM 1450 C C . PHE A 1 182 ? 10.060 12.335 -4.386 1.00 97.69 182 PHE A C 1
ATOM 1452 O O . PHE A 1 182 ? 8.865 12.582 -4.244 1.00 97.69 182 PHE A O 1
ATOM 1459 N N . GLY A 1 183 ? 10.890 12.253 -3.338 1.00 97.62 183 GLY A N 1
ATOM 1460 C CA . GLY A 1 183 ? 10.473 12.484 -1.944 1.00 97.62 183 GLY A CA 1
ATOM 1461 C C . GLY A 1 183 ? 9.848 13.864 -1.711 1.00 97.62 183 GLY A C 1
ATOM 1462 O O . GLY A 1 183 ? 8.824 13.968 -1.034 1.00 97.62 183 GLY A O 1
ATOM 1463 N N . ASP A 1 184 ? 10.363 14.884 -2.401 1.00 98.06 184 ASP A N 1
ATOM 1464 C CA . ASP A 1 184 ? 9.858 16.261 -2.421 1.00 98.06 184 ASP A CA 1
ATOM 1465 C C . ASP A 1 184 ? 8.344 16.395 -2.634 1.00 98.06 184 ASP A C 1
ATOM 1467 O O . ASP A 1 184 ? 7.740 17.360 -2.160 1.00 98.06 184 ASP A O 1
ATOM 1471 N N . VAL A 1 185 ? 7.714 15.458 -3.361 1.00 98.06 185 VAL A N 1
ATOM 1472 C CA . VAL A 1 185 ? 6.262 15.490 -3.605 1.00 98.06 185 VAL A CA 1
ATOM 1473 C C . VAL A 1 185 ? 5.464 15.328 -2.305 1.00 98.06 185 VAL A C 1
ATOM 1475 O O . VAL A 1 185 ? 4.347 15.829 -2.200 1.00 98.06 185 VAL A O 1
ATOM 1478 N N . PHE A 1 186 ? 6.045 14.682 -1.295 1.00 98.69 186 PHE A N 1
ATOM 1479 C CA . PHE A 1 186 ? 5.480 14.588 0.047 1.00 98.69 186 PHE A CA 1
ATOM 1480 C C . PHE A 1 186 ? 6.011 15.701 0.953 1.00 98.69 186 PHE A C 1
ATOM 1482 O O . PHE A 1 186 ? 5.225 16.349 1.633 1.00 98.69 186 PHE A O 1
ATOM 1489 N N . GLU A 1 187 ? 7.325 15.947 0.944 1.00 98.38 187 GLU A N 1
ATOM 1490 C CA . GLU A 1 187 ? 8.011 16.829 1.906 1.00 98.38 187 GLU A CA 1
ATOM 1491 C C . GLU A 1 187 ? 7.518 18.281 1.882 1.00 98.38 187 GLU A C 1
ATOM 1493 O O . GLU A 1 187 ? 7.446 18.931 2.922 1.00 98.38 187 GLU A O 1
ATOM 1498 N N . LYS A 1 188 ? 7.113 18.783 0.709 1.00 97.81 188 LYS A N 1
ATOM 1499 C CA . LYS A 1 188 ? 6.603 20.157 0.542 1.00 97.81 188 LYS A CA 1
ATOM 1500 C C . LYS A 1 188 ? 5.229 20.392 1.185 1.00 97.81 188 LYS A C 1
ATOM 1502 O O . LYS A 1 188 ? 4.782 21.533 1.252 1.00 97.81 188 LYS A O 1
ATOM 1507 N N . ARG A 1 189 ? 4.554 19.333 1.642 1.00 98.56 189 ARG A N 1
ATOM 1508 C CA . ARG A 1 189 ? 3.200 19.351 2.211 1.00 98.56 189 ARG A CA 1
ATOM 1509 C C . ARG A 1 189 ? 3.274 18.901 3.664 1.00 98.56 189 ARG A C 1
ATOM 1511 O O . ARG A 1 189 ? 3.437 17.717 3.942 1.00 98.56 189 ARG A O 1
ATOM 1518 N N . ALA A 1 190 ? 3.227 19.849 4.598 1.00 98.62 190 ALA A N 1
ATOM 1519 C CA . ALA A 1 190 ? 3.594 19.600 5.993 1.00 98.62 190 ALA A CA 1
ATOM 1520 C C . ALA A 1 190 ? 2.751 18.499 6.666 1.00 98.62 190 ALA A C 1
ATOM 1522 O O . ALA A 1 190 ? 3.297 17.659 7.388 1.00 98.62 190 ALA A O 1
ATOM 1523 N N . ASN A 1 191 ? 1.439 18.461 6.416 1.00 98.81 191 ASN A N 1
ATOM 1524 C CA . ASN A 1 191 ? 0.542 17.479 7.024 1.00 98.81 191 ASN A CA 1
ATOM 1525 C C . ASN A 1 191 ? 0.690 16.104 6.367 1.00 98.81 191 ASN A C 1
ATOM 1527 O O . ASN A 1 191 ? 0.718 15.091 7.068 1.00 98.81 191 ASN A O 1
ATOM 1531 N N . VAL A 1 192 ? 0.856 16.067 5.041 1.00 98.88 192 VAL A N 1
ATOM 1532 C CA . VAL A 1 192 ? 1.172 14.836 4.296 1.00 98.88 192 VAL A CA 1
ATOM 1533 C C . VAL A 1 192 ? 2.506 14.255 4.751 1.00 98.88 192 VAL A C 1
ATOM 1535 O O . VAL A 1 192 ? 2.604 13.052 4.991 1.00 98.88 192 VAL A O 1
ATOM 1538 N N . TRP A 1 193 ? 3.535 15.088 4.901 1.00 98.69 193 TRP A N 1
ATOM 1539 C CA . TRP A 1 193 ? 4.853 14.633 5.320 1.00 98.69 193 TRP A CA 1
ATOM 1540 C C . TRP A 1 193 ? 4.844 14.090 6.746 1.00 98.69 193 TRP A C 1
ATOM 1542 O O . TRP A 1 193 ? 5.403 13.020 6.991 1.00 98.69 193 TRP A O 1
ATOM 1552 N N . ARG A 1 194 ? 4.161 14.769 7.679 1.00 98.69 194 ARG A N 1
ATOM 1553 C CA . ARG A 1 194 ? 3.912 14.250 9.034 1.00 98.69 194 ARG A CA 1
ATOM 1554 C C . ARG A 1 194 ? 3.249 12.875 8.971 1.00 98.69 194 ARG A C 1
ATOM 1556 O O . ARG A 1 194 ? 3.771 11.916 9.531 1.00 98.69 194 ARG A O 1
ATOM 1563 N N . TRP A 1 195 ? 2.121 12.784 8.271 1.00 98.81 195 TRP A N 1
ATOM 1564 C CA . TRP A 1 195 ? 1.328 11.564 8.145 1.00 98.81 195 TRP A CA 1
ATOM 1565 C C . TRP A 1 195 ? 2.141 10.397 7.571 1.00 98.81 195 TRP A C 1
ATOM 1567 O O . TRP A 1 195 ? 2.205 9.333 8.184 1.00 98.81 195 TRP A O 1
ATOM 1577 N N . LEU A 1 196 ? 2.843 10.597 6.451 1.00 98.81 196 LEU A N 1
ATOM 1578 C CA . LEU A 1 196 ? 3.653 9.542 5.839 1.00 98.81 196 LEU A CA 1
ATOM 1579 C C . LEU A 1 196 ? 4.818 9.119 6.746 1.00 98.81 196 LEU A C 1
ATOM 1581 O O . LEU A 1 196 ? 5.124 7.930 6.824 1.00 98.81 196 LEU A O 1
ATOM 1585 N N . ASN A 1 197 ? 5.449 10.067 7.449 1.00 98.50 197 ASN A N 1
ATOM 1586 C CA . ASN A 1 197 ? 6.505 9.768 8.414 1.00 98.50 197 ASN A CA 1
ATOM 1587 C C . ASN A 1 197 ? 6.011 8.913 9.575 1.00 98.50 197 ASN A C 1
ATOM 1589 O O . ASN A 1 197 ? 6.690 7.962 9.949 1.00 98.50 197 ASN A O 1
ATOM 1593 N N . GLU A 1 198 ? 4.849 9.223 10.142 1.00 98.31 198 GLU A N 1
ATOM 1594 C CA . GLU A 1 198 ? 4.274 8.394 11.200 1.00 98.31 198 GLU A CA 1
ATOM 1595 C C . GLU A 1 198 ? 4.005 6.971 10.701 1.00 98.31 198 GLU A C 1
ATOM 1597 O O . GLU A 1 198 ? 4.354 6.005 11.376 1.00 98.31 198 GLU A O 1
ATOM 1602 N N . LEU A 1 199 ? 3.441 6.828 9.497 1.00 98.44 199 LEU A N 1
ATOM 1603 C CA . LEU A 1 199 ? 3.088 5.526 8.934 1.00 98.44 199 LEU A CA 1
ATOM 1604 C C . LEU A 1 199 ? 4.301 4.667 8.564 1.00 98.44 199 LEU A C 1
ATOM 1606 O O . LEU A 1 199 ? 4.307 3.470 8.850 1.00 98.44 199 LEU A O 1
ATOM 1610 N N . ARG A 1 200 ? 5.333 5.254 7.944 1.00 97.25 200 ARG A N 1
ATOM 1611 C CA . ARG A 1 200 ? 6.546 4.513 7.558 1.00 97.25 200 ARG A CA 1
ATOM 1612 C C . ARG A 1 200 ? 7.428 4.140 8.753 1.00 97.25 200 ARG A C 1
ATOM 1614 O O . ARG A 1 200 ? 8.280 3.280 8.622 1.00 97.25 200 ARG A O 1
ATOM 1621 N N . ASN A 1 201 ? 7.223 4.759 9.915 1.00 97.75 201 ASN A N 1
ATOM 1622 C CA . ASN A 1 201 ? 7.931 4.405 11.148 1.00 97.75 201 ASN A CA 1
ATOM 1623 C C . ASN A 1 201 ? 7.132 3.446 12.044 1.00 97.75 201 ASN A C 1
ATOM 1625 O O . ASN A 1 201 ? 7.541 3.166 13.171 1.00 97.75 201 ASN A O 1
ATOM 1629 N N . ARG A 1 202 ? 5.990 2.929 11.573 1.00 97.12 202 ARG A N 1
ATOM 1630 C CA . ARG A 1 202 ? 5.236 1.928 12.329 1.00 97.12 202 ARG A CA 1
ATOM 1631 C C . ARG A 1 202 ? 6.023 0.618 12.421 1.00 97.12 202 ARG A C 1
ATOM 1633 O O . ARG A 1 202 ? 6.610 0.208 11.415 1.00 97.12 202 ARG A O 1
ATOM 1640 N N . PRO A 1 203 ? 5.968 -0.094 13.564 1.00 95.69 203 PRO A N 1
ATOM 1641 C CA . PRO A 1 203 ? 6.667 -1.367 13.733 1.00 95.69 203 PRO A CA 1
ATOM 1642 C C . PRO A 1 203 ? 6.362 -2.376 12.623 1.00 95.69 203 PRO A C 1
ATOM 1644 O O . PRO A 1 203 ? 7.269 -3.061 12.154 1.00 95.69 203 PRO A O 1
ATOM 1647 N N . GLY A 1 204 ? 5.111 -2.421 12.147 1.00 96.56 204 GLY A N 1
ATOM 1648 C CA . GLY A 1 204 ? 4.728 -3.325 11.073 1.00 96.56 204 GLY A CA 1
ATOM 1649 C C . GLY A 1 204 ? 5.445 -3.046 9.751 1.00 96.56 204 GLY A C 1
ATOM 1650 O O . GLY A 1 204 ? 5.821 -3.988 9.056 1.00 96.56 204 GLY A O 1
ATOM 1651 N N . TRP A 1 205 ? 5.677 -1.776 9.400 1.00 97.56 205 TRP A N 1
ATOM 1652 C CA . TRP A 1 205 ? 6.373 -1.427 8.158 1.00 97.56 205 TRP A CA 1
ATOM 1653 C C . TRP A 1 205 ? 7.872 -1.657 8.286 1.00 97.56 205 TRP A C 1
ATOM 1655 O O . TRP A 1 205 ? 8.475 -2.243 7.390 1.00 97.56 205 TRP A O 1
ATOM 1665 N N . LEU A 1 206 ? 8.455 -1.273 9.422 1.00 97.38 206 LEU A N 1
ATOM 1666 C CA . LEU A 1 206 ? 9.869 -1.507 9.708 1.00 97.38 206 LEU A CA 1
ATOM 1667 C C . LEU A 1 206 ? 10.212 -3.004 9.647 1.00 97.38 206 LEU A C 1
ATOM 1669 O O . LEU A 1 206 ? 11.245 -3.380 9.096 1.00 97.38 206 LEU A O 1
ATOM 1673 N N . ALA A 1 207 ? 9.318 -3.874 10.130 1.00 96.62 207 ALA A N 1
ATOM 1674 C CA . ALA A 1 207 ? 9.469 -5.322 9.996 1.00 96.62 207 ALA A CA 1
ATOM 1675 C C . ALA A 1 207 ? 9.460 -5.781 8.527 1.00 96.62 207 ALA A C 1
ATOM 1677 O O . ALA A 1 207 ? 10.256 -6.638 8.149 1.00 96.62 207 ALA A O 1
ATOM 1678 N N . VAL A 1 208 ? 8.614 -5.183 7.680 1.00 96.25 208 VAL A N 1
ATOM 1679 C CA . VAL A 1 208 ? 8.603 -5.454 6.233 1.00 96.25 208 VAL A CA 1
ATOM 1680 C C . VAL A 1 208 ? 9.886 -4.967 5.555 1.00 96.25 208 VAL A C 1
ATOM 1682 O O . VAL A 1 208 ? 10.400 -5.658 4.680 1.00 96.25 208 VAL A O 1
ATOM 1685 N N . GLU A 1 209 ? 10.419 -3.803 5.932 1.00 93.75 209 GLU A N 1
ATOM 1686 C CA . GLU A 1 209 ? 11.704 -3.304 5.417 1.00 93.75 209 GLU A CA 1
ATOM 1687 C C . GLU A 1 209 ? 12.877 -4.194 5.828 1.00 93.75 209 GLU A C 1
ATOM 1689 O O . GLU A 1 209 ? 13.767 -4.452 5.018 1.00 93.75 209 GLU A O 1
ATOM 1694 N N . ALA A 1 210 ? 12.841 -4.754 7.038 1.00 93.69 210 ALA A N 1
ATOM 1695 C CA . ALA A 1 210 ? 13.862 -5.683 7.505 1.00 93.69 210 ALA A CA 1
ATOM 1696 C C . ALA A 1 210 ? 13.940 -6.972 6.661 1.00 93.69 210 ALA A C 1
ATOM 1698 O O . ALA A 1 210 ? 15.015 -7.568 6.588 1.00 93.69 210 ALA A O 1
ATOM 1699 N N . LEU A 1 211 ? 12.864 -7.364 5.959 1.00 88.62 211 LEU A N 1
ATOM 1700 C CA . LEU A 1 211 ? 12.865 -8.520 5.045 1.00 88.62 211 LEU A CA 1
ATOM 1701 C C . LEU A 1 211 ? 13.797 -8.341 3.834 1.00 88.62 211 LEU A C 1
ATOM 1703 O O . LEU A 1 211 ? 14.130 -9.329 3.180 1.00 88.62 211 LEU A O 1
ATOM 1707 N N . ASP A 1 212 ? 14.196 -7.106 3.514 1.00 75.38 212 ASP A N 1
ATOM 1708 C CA . ASP A 1 212 ? 15.135 -6.812 2.424 1.00 75.38 212 ASP A CA 1
ATOM 1709 C C . ASP A 1 212 ? 16.606 -6.940 2.857 1.00 75.38 212 ASP A C 1
ATOM 1711 O O . ASP A 1 212 ? 17.501 -6.938 2.008 1.00 75.38 212 ASP A O 1
ATOM 1715 N N . THR A 1 213 ? 16.871 -7.053 4.162 1.00 66.00 213 THR A N 1
ATOM 1716 C CA . THR A 1 213 ? 18.227 -7.240 4.686 1.00 66.00 213 THR A CA 1
ATOM 1717 C C . THR A 1 213 ? 18.619 -8.708 4.513 1.00 66.00 213 THR A C 1
ATOM 1719 O O . THR A 1 213 ? 17.885 -9.581 4.984 1.00 66.00 213 THR A O 1
ATOM 1722 N N . PRO A 1 214 ? 19.756 -9.031 3.866 1.00 51.84 214 PRO A N 1
ATOM 1723 C CA . PRO A 1 214 ? 20.267 -10.394 3.874 1.00 51.84 214 PRO A CA 1
ATOM 1724 C C . PRO A 1 214 ? 20.427 -10.839 5.327 1.00 51.84 214 PRO A C 1
ATOM 1726 O O . PRO A 1 214 ? 21.121 -10.174 6.095 1.00 51.84 214 PRO A O 1
ATOM 1729 N N . GLN A 1 215 ? 19.782 -11.939 5.716 1.00 41.34 215 GLN A N 1
ATOM 1730 C CA . GLN A 1 215 ? 20.096 -12.572 6.991 1.00 41.34 215 GLN A CA 1
ATOM 1731 C C . GLN A 1 215 ? 21.567 -12.982 6.915 1.00 41.34 215 GLN A C 1
ATOM 1733 O O . GLN A 1 215 ? 21.942 -13.811 6.085 1.00 41.34 215 GLN A O 1
ATOM 1738 N N . SER A 1 216 ? 22.412 -12.328 7.708 1.00 35.81 216 SER A N 1
ATOM 1739 C CA . SER A 1 216 ? 23.782 -12.769 7.925 1.00 35.81 216 SER A CA 1
ATOM 1740 C C . SER A 1 216 ? 23.709 -14.144 8.586 1.00 35.81 216 SER A C 1
ATOM 1742 O O . SER A 1 216 ? 23.366 -14.229 9.765 1.00 35.81 216 SER A O 1
ATOM 1744 N N . ASN A 1 217 ? 23.953 -15.191 7.797 1.00 34.94 217 ASN A N 1
ATOM 1745 C CA . ASN A 1 217 ? 24.307 -16.513 8.306 1.00 34.94 217 ASN A CA 1
ATOM 1746 C C . ASN A 1 217 ? 25.755 -16.501 8.789 1.00 34.94 217 ASN A C 1
ATOM 1748 O O . ASN A 1 217 ? 26.591 -15.893 8.080 1.00 34.94 217 ASN A O 1
#

Radius of gyration: 17.36 Å; Cα contacts (8 Å, |Δi|>4): 319; chains: 1; bounding box: 45×44×43 Å

pLDDT: mean 94.8, std 8.85, range [34.94, 98.88]

InterPro domains:
  IPR004045 Glutathione S-transferase, N-terminal [PF02798] (12-76)
  IPR004045 Glutathione S-transferase, N-terminal [PS50404] (1-82)
  IPR004046 Glutathione S-transferase, C-terminal [PF00043] (119-203)
  IPR010987 Glutathione S-transferase, C-terminal-like [PS50405] (90-217)
  IPR036249 Thioredoxin-like superfamily [SSF52833] (2-82)
  IPR036282 Glutathione S-transferase, C-terminal domain superfamily [SSF47616] (81-208)
  IPR040079 Glutathione transferase family [SFLDS00019] (4-202)

Solvent-accessible surface area (backbone atoms only — not comparable to full-atom values): 11687 Å² total; per-residue (Å²): 138,59,41,33,37,40,18,39,87,85,37,55,48,27,38,46,34,50,22,50,30,48,49,46,70,52,68,67,43,79,45,78,48,51,66,92,75,46,44,37,66,35,68,80,39,28,74,76,30,77,81,42,62,66,24,35,36,38,47,94,83,48,74,44,52,50,37,72,56,44,39,53,51,48,48,73,73,57,55,48,95,94,36,74,78,40,71,63,88,49,72,67,55,38,52,34,36,50,51,31,38,47,46,40,63,71,54,41,43,63,23,36,46,47,35,36,41,43,72,50,58,31,48,79,68,75,37,82,66,59,63,71,63,38,50,52,24,51,52,53,34,34,62,46,45,54,57,45,24,60,53,32,69,77,29,65,31,79,51,33,79,56,67,35,51,40,57,56,64,46,47,50,39,52,53,39,32,38,76,71,73,50,44,64,61,40,61,80,32,67,38,42,32,52,41,52,53,58,57,59,66,31,70,22,40,46,55,51,58,52,70,72,52,79,80,84,124

Sequence (217 aa):
MVPKIYGSTVAICARRVLFVCHELNILYEVIRVYIANDDHKKPAHLEKQPFGQIPYIDDDGFILFKSRAICRYLVRKYGHQGTPDLLSTDIQQEALFEQAASIESFNYDPNASGIAIKRFFRPIRGIATNEARVQEYVENLGEKLDAYDVVLSKQKYLAGDNATLADIFHVPYGMMVIKAGFGDVFEKRANVWRWLNELRNRPGWLAVEALDTPQSN

Organism: NCBI:txid994086

Mean predicted aligned error: 3.46 Å

Secondary structure (DSSP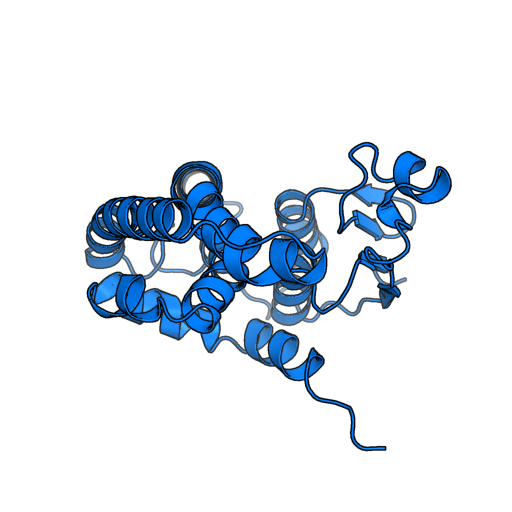, 8-state):
-PPEEEE-TT-HHHHHHHHHHHHTT---EEEE--GGGTGGGSHHHHHH-TT--S-EEEETTEEEESHHHHHHHHHHHH--TTS---S-SSHHHHHHHHHHHHHIIIIIHHHHHHHHIIIIIHHHTTPPP-HHHHHHHHHHHHHHHHHHHHHHTTSSBTTBSS--HHHHHHHHHHHHHHHTT-THHHHTSHHHHHHHHHHHTSHHHHHHHHTTS----

Nearest PDB structures (foldseek):
  5f05-assembly1_B  TM=9.658E-01  e=7.383E-19  Populus trichocarpa
  5f06-assembly1_B  TM=9.579E-01  e=1.696E-18  Populus trichocarpa
  5ey6-assembly1_A  TM=9.563E-01  e=4.497E-17  Populus trichocarpa
  4ri7-assembly1_B  TM=9.495E-01  e=2.152E-16  Populus tremula x Populus tremuloides
  1aw9-assembly1_A  TM=9.010E-01  e=7.335E-17  Zea mays